Protein AF-A0A351ADU8-F1 (afdb_monomer_lite)

Radius of gyration: 19.89 Å; chains: 1; bounding box: 42×64×44 Å

Structure (mmCIF, N/CA/C/O backbone):
data_AF-A0A351ADU8-F1
#
_entry.id   AF-A0A351ADU8-F1
#
loop_
_atom_site.group_PDB
_atom_site.id
_atom_site.type_symbol
_atom_site.label_atom_id
_atom_site.label_alt_id
_atom_site.label_comp_id
_atom_site.label_asym_id
_atom_site.label_entity_id
_atom_site.label_seq_id
_atom_site.pdbx_PDB_ins_code
_atom_site.Cartn_x
_atom_site.Cartn_y
_atom_site.Cartn_z
_atom_site.occupancy
_atom_site.B_iso_or_equiv
_atom_site.auth_seq_id
_atom_site.auth_comp_id
_atom_site.auth_asym_id
_atom_site.auth_atom_id
_atom_site.pdbx_PDB_model_num
ATOM 1 N N . MET A 1 1 ? -7.661 -15.991 -25.655 1.00 30.34 1 MET A N 1
ATOM 2 C CA . MET A 1 1 ? -7.363 -16.563 -24.324 1.00 30.34 1 MET A CA 1
ATOM 3 C C . MET A 1 1 ? -5.872 -16.835 -24.277 1.00 30.34 1 MET A C 1
ATOM 5 O O . MET A 1 1 ? -5.391 -17.538 -25.152 1.00 30.34 1 MET A O 1
ATOM 9 N N . LEU A 1 2 ? -5.138 -16.192 -23.368 1.00 26.03 2 LEU A N 1
ATOM 10 C CA . LEU A 1 2 ? -3.690 -16.384 -23.231 1.00 26.03 2 LEU A CA 1
ATOM 11 C C . LEU A 1 2 ? -3.421 -17.561 -22.275 1.00 26.03 2 LEU A C 1
ATOM 13 O O . LEU A 1 2 ? -4.119 -17.652 -21.263 1.00 26.03 2 LEU A O 1
ATOM 17 N N . PRO A 1 3 ? -2.458 -18.449 -22.568 1.00 29.03 3 PRO A N 1
ATOM 18 C CA . PRO A 1 3 ? -2.121 -19.564 -21.691 1.00 29.03 3 PRO A CA 1
ATOM 19 C C . PRO A 1 3 ? -1.443 -19.066 -20.404 1.00 29.03 3 PRO A C 1
ATOM 21 O O . PRO A 1 3 ? -0.516 -18.261 -20.437 1.00 29.03 3 PRO A O 1
ATOM 24 N N . VAL A 1 4 ? -1.917 -19.548 -19.255 1.00 27.52 4 VAL A N 1
ATOM 25 C CA . VAL A 1 4 ? -1.321 -19.314 -17.930 1.00 27.52 4 VAL A CA 1
ATOM 26 C C . VAL A 1 4 ? -0.380 -20.480 -17.642 1.00 27.52 4 VAL A C 1
ATOM 28 O O . VAL A 1 4 ? -0.819 -21.626 -17.611 1.00 27.52 4 VAL A O 1
ATOM 31 N N . ALA A 1 5 ? 0.908 -20.215 -17.436 1.00 29.34 5 ALA A N 1
ATOM 32 C CA . ALA A 1 5 ? 1.907 -21.248 -17.176 1.00 29.34 5 ALA A CA 1
ATOM 33 C C . ALA A 1 5 ? 2.605 -20.976 -15.841 1.00 29.34 5 ALA A C 1
ATOM 35 O O . ALA A 1 5 ? 3.216 -19.928 -15.675 1.00 29.34 5 ALA A O 1
ATOM 36 N N . VAL A 1 6 ? 2.552 -21.931 -14.908 1.00 29.55 6 VAL A N 1
ATOM 37 C CA . VAL A 1 6 ? 3.196 -21.843 -13.587 1.00 29.55 6 VAL A CA 1
ATOM 38 C C . VAL A 1 6 ? 4.349 -22.842 -13.547 1.00 29.55 6 VAL A C 1
ATOM 40 O O . VAL A 1 6 ? 4.146 -24.017 -13.828 1.00 29.55 6 VAL A O 1
ATOM 43 N N . LEU A 1 7 ? 5.561 -22.405 -13.201 1.00 28.72 7 LEU A N 1
ATOM 44 C CA . LEU A 1 7 ? 6.678 -23.318 -12.937 1.00 28.72 7 LEU A CA 1
ATOM 45 C C . LEU A 1 7 ? 7.278 -22.993 -11.576 1.00 28.72 7 LEU A C 1
ATOM 47 O O . LEU A 1 7 ? 7.530 -21.828 -11.274 1.00 28.72 7 LEU A O 1
ATOM 51 N N . VAL A 1 8 ? 7.498 -24.047 -10.799 1.00 30.39 8 VAL A N 1
ATOM 52 C CA . VAL A 1 8 ? 8.201 -24.039 -9.519 1.00 30.39 8 VAL A CA 1
ATOM 53 C C . VAL A 1 8 ? 9.700 -23.966 -9.815 1.00 30.39 8 VAL A C 1
ATOM 55 O O . VAL A 1 8 ? 10.200 -24.715 -10.656 1.00 30.39 8 VAL A O 1
ATOM 58 N N . ALA A 1 9 ? 10.412 -23.044 -9.168 1.00 27.11 9 ALA A N 1
ATOM 59 C CA . ALA A 1 9 ? 11.866 -22.997 -9.223 1.00 27.11 9 ALA A CA 1
ATOM 60 C C . ALA A 1 9 ? 12.428 -24.182 -8.430 1.00 27.11 9 ALA A C 1
ATOM 62 O O . ALA A 1 9 ? 12.252 -24.261 -7.219 1.00 27.11 9 ALA A O 1
ATOM 63 N N . ALA A 1 10 ? 13.094 -25.104 -9.118 1.00 29.42 10 ALA A N 1
ATOM 64 C CA . ALA A 1 10 ? 13.917 -26.128 -8.497 1.00 29.42 10 ALA A CA 1
ATOM 65 C C . ALA A 1 10 ? 15.373 -25.835 -8.876 1.00 29.42 10 ALA A C 1
ATOM 67 O O . ALA A 1 10 ? 15.718 -25.778 -10.058 1.00 29.42 10 ALA A O 1
ATOM 68 N N . GLN A 1 11 ? 16.213 -25.580 -7.870 1.00 30.02 11 GLN A N 1
ATOM 69 C CA . GLN A 1 11 ? 17.663 -25.497 -8.026 1.00 30.02 11 GLN A CA 1
ATOM 70 C C . GLN A 1 11 ? 18.177 -26.799 -8.650 1.00 30.02 11 GLN A C 1
ATOM 72 O O . GLN A 1 11 ? 17.833 -27.886 -8.186 1.00 30.02 11 GLN A O 1
ATOM 77 N N . GLN A 1 12 ? 19.016 -26.688 -9.680 1.00 31.77 12 GLN A N 1
ATOM 78 C CA . GLN A 1 12 ? 19.745 -27.826 -10.223 1.00 31.77 12 GLN A CA 1
ATOM 79 C C . GLN A 1 12 ? 20.795 -28.285 -9.209 1.00 31.77 12 GLN A C 1
ATOM 81 O O . GLN A 1 12 ? 21.842 -27.663 -9.071 1.00 31.77 12 GLN A O 1
ATOM 86 N N . ASN A 1 13 ? 20.523 -29.408 -8.554 1.00 28.88 13 ASN A N 1
ATOM 87 C CA . ASN A 1 13 ? 21.545 -30.379 -8.193 1.00 28.88 13 ASN A CA 1
ATOM 88 C C . ASN A 1 13 ? 21.068 -31.730 -8.726 1.00 28.88 13 ASN A C 1
ATOM 90 O O . ASN A 1 13 ? 19.957 -32.175 -8.440 1.00 28.88 13 ASN A O 1
ATOM 94 N N . ALA A 1 14 ? 21.885 -32.348 -9.574 1.00 38.16 14 ALA A N 1
ATOM 95 C CA . ALA A 1 14 ? 21.601 -33.653 -10.139 1.00 38.16 14 ALA A CA 1
ATOM 96 C C . ALA A 1 14 ? 21.616 -34.708 -9.026 1.00 38.16 14 ALA A C 1
ATOM 98 O O . ALA A 1 14 ? 22.678 -35.001 -8.492 1.00 38.16 14 ALA A O 1
ATOM 99 N N . MET A 1 15 ? 20.437 -35.223 -8.674 1.00 30.34 15 MET A N 1
ATOM 100 C CA . MET A 1 15 ? 20.099 -36.619 -8.349 1.00 30.34 15 MET A CA 1
ATOM 101 C C . MET A 1 15 ? 18.632 -36.637 -7.882 1.00 30.34 15 MET A C 1
ATOM 103 O O . MET A 1 15 ? 18.291 -35.939 -6.933 1.00 30.34 15 MET A O 1
ATOM 107 N N . THR A 1 16 ? 17.774 -37.397 -8.584 1.00 41.41 16 THR A N 1
ATOM 108 C CA . THR A 1 16 ? 16.376 -37.724 -8.203 1.00 41.41 16 THR A CA 1
ATOM 109 C C . THR A 1 16 ? 15.602 -36.555 -7.599 1.00 41.41 16 THR A C 1
ATOM 111 O O . THR A 1 16 ? 15.297 -36.543 -6.409 1.00 41.41 16 THR A O 1
ATOM 114 N N . GLN A 1 17 ? 15.315 -35.537 -8.408 1.00 41.38 17 GLN A N 1
ATOM 115 C CA . GLN A 1 17 ? 14.562 -34.400 -7.906 1.00 41.38 17 GLN A CA 1
ATOM 116 C C . GLN A 1 17 ? 13.076 -34.691 -8.058 1.00 41.38 17 GLN A C 1
ATOM 118 O O . GLN A 1 17 ? 12.528 -34.635 -9.164 1.00 41.38 17 GLN A O 1
ATOM 123 N N . ASP A 1 18 ? 12.448 -35.002 -6.928 1.00 42.28 18 ASP A N 1
ATOM 124 C CA . ASP A 1 18 ? 11.006 -34.925 -6.796 1.00 42.28 18 ASP A CA 1
ATOM 125 C C . ASP A 1 18 ? 10.570 -33.557 -7.328 1.00 42.28 18 ASP A C 1
ATOM 127 O O . ASP A 1 18 ? 10.977 -32.510 -6.817 1.00 42.28 18 ASP A O 1
ATOM 131 N N . SER A 1 19 ? 9.821 -33.553 -8.428 1.00 45.25 19 SER A N 1
ATOM 132 C CA . SER A 1 19 ? 9.433 -32.314 -9.098 1.00 45.25 19 SER A CA 1
ATOM 133 C C . SER A 1 19 ? 7.926 -32.248 -9.254 1.00 45.25 19 SER A C 1
ATOM 135 O O . SER A 1 19 ? 7.273 -33.188 -9.707 1.00 45.25 19 SER A O 1
ATOM 137 N N . VAL A 1 20 ? 7.371 -31.107 -8.852 1.00 40.62 20 VAL A N 1
ATOM 138 C CA . VAL A 1 20 ? 5.953 -30.782 -8.986 1.00 40.62 20 VAL A CA 1
ATOM 139 C C . VAL A 1 20 ? 5.843 -29.708 -10.061 1.00 40.62 20 VAL A C 1
ATOM 141 O O . VAL A 1 20 ? 6.338 -28.594 -9.897 1.00 40.62 20 VAL A O 1
ATOM 144 N N . THR A 1 21 ? 5.217 -30.041 -11.188 1.00 43.84 21 THR A N 1
ATOM 145 C CA . THR A 1 21 ? 5.027 -29.118 -12.319 1.00 43.84 21 THR A CA 1
ATOM 146 C C . THR A 1 21 ? 3.542 -28.900 -12.590 1.00 43.84 21 THR A C 1
ATOM 148 O O . THR A 1 21 ? 2.765 -29.851 -12.556 1.00 43.84 21 THR A O 1
ATOM 151 N N . TYR A 1 22 ? 3.136 -27.651 -12.851 1.00 42.31 22 TYR A N 1
ATOM 152 C CA . TYR A 1 22 ? 1.744 -27.287 -13.135 1.00 42.31 22 TYR A CA 1
ATOM 153 C C . TYR A 1 22 ? 1.582 -26.803 -14.578 1.00 42.31 22 TYR A C 1
ATOM 155 O O . TYR A 1 22 ? 2.265 -25.878 -15.020 1.00 42.31 22 TYR A O 1
ATOM 163 N N . ARG A 1 23 ? 0.644 -27.395 -15.318 1.00 45.16 23 ARG A N 1
ATOM 164 C CA . ARG A 1 23 ? 0.291 -26.965 -16.677 1.00 45.16 23 ARG A CA 1
ATOM 165 C C . ARG A 1 23 ? -1.171 -27.286 -16.961 1.00 45.16 23 ARG A C 1
ATOM 167 O O . ARG A 1 23 ? -1.586 -28.421 -16.772 1.00 45.16 23 ARG A O 1
ATOM 174 N N . ASP A 1 24 ? -1.940 -26.297 -17.413 1.00 46.72 24 ASP A N 1
ATOM 175 C CA . ASP A 1 24 ? -3.312 -26.481 -17.913 1.00 46.72 24 ASP A CA 1
ATOM 176 C C . ASP A 1 24 ? -4.259 -27.250 -16.952 1.00 46.72 24 ASP A C 1
ATOM 178 O O . ASP A 1 24 ? -5.042 -28.095 -17.377 1.00 46.72 24 ASP A O 1
ATOM 182 N N . GLY A 1 25 ? -4.188 -26.983 -15.637 1.00 42.69 25 GLY A N 1
ATOM 183 C CA . GLY A 1 25 ? -5.022 -27.655 -14.617 1.00 42.69 25 GLY A CA 1
ATOM 184 C C . GLY A 1 25 ? -4.514 -29.034 -14.167 1.00 42.69 25 GLY A C 1
ATOM 185 O O . GLY A 1 25 ? -5.164 -29.717 -13.369 1.00 42.69 25 GLY A O 1
ATOM 186 N N . LEU A 1 26 ? -3.341 -29.441 -14.653 1.00 38.91 26 LEU A N 1
ATOM 187 C CA . LEU A 1 26 ? -2.682 -30.694 -14.316 1.00 38.91 26 LEU A CA 1
ATOM 188 C C . LEU A 1 26 ? -1.468 -30.426 -13.423 1.00 38.91 26 LEU A C 1
ATOM 190 O O . LEU A 1 26 ? -0.596 -29.635 -13.793 1.00 38.91 26 LEU A O 1
ATOM 194 N N . ILE A 1 27 ? -1.375 -31.127 -12.291 1.00 45.97 27 ILE A N 1
ATOM 195 C CA . ILE A 1 27 ? -0.109 -31.268 -11.570 1.00 45.97 27 ILE A CA 1
ATOM 196 C C . ILE A 1 27 ? 0.533 -32.588 -11.992 1.00 45.97 27 ILE A C 1
ATOM 198 O O . ILE A 1 27 ? -0.065 -33.659 -11.872 1.00 45.97 27 ILE A O 1
ATOM 202 N N . SER A 1 28 ? 1.757 -32.503 -12.505 1.00 44.03 28 SER A N 1
ATOM 203 C CA . SER A 1 28 ? 2.627 -33.657 -12.710 1.00 44.03 28 SER A CA 1
ATOM 204 C C . SER A 1 28 ? 3.609 -33.719 -11.552 1.00 44.03 28 SER A C 1
ATOM 206 O O . SER A 1 28 ? 4.451 -32.830 -11.410 1.00 44.03 28 SER A O 1
ATOM 208 N N . VAL A 1 29 ? 3.475 -34.763 -10.739 1.00 43.72 29 VAL A N 1
ATOM 209 C CA . VAL A 1 29 ? 4.460 -35.118 -9.719 1.00 43.72 29 VAL A CA 1
ATOM 210 C C . VAL A 1 29 ? 5.349 -36.202 -10.316 1.00 43.72 29 VAL A C 1
ATOM 212 O O . VAL A 1 29 ? 4.854 -37.240 -10.763 1.00 43.72 29 VAL A O 1
ATOM 215 N N . VAL A 1 30 ? 6.649 -35.939 -10.368 1.00 48.06 30 VAL A N 1
ATOM 216 C CA . VAL A 1 30 ? 7.664 -36.936 -10.706 1.00 48.06 30 VAL A CA 1
ATOM 217 C C . VAL A 1 30 ? 8.341 -37.301 -9.400 1.00 48.06 30 VAL A C 1
ATOM 219 O O . VAL A 1 30 ? 9.110 -36.493 -8.900 1.00 48.06 30 VAL A O 1
ATOM 222 N N . LEU A 1 31 ? 8.009 -38.468 -8.846 1.00 43.88 31 LEU A N 1
ATOM 223 C CA . LEU A 1 31 ? 8.752 -39.087 -7.745 1.00 43.88 31 LEU A CA 1
ATOM 224 C C . LEU A 1 31 ? 9.571 -40.218 -8.342 1.00 43.88 31 LEU A C 1
ATOM 226 O O . LEU A 1 31 ? 8.968 -41.029 -9.036 1.00 43.88 31 LEU A O 1
ATOM 230 N N . ALA A 1 32 ? 10.879 -40.241 -8.084 1.00 44.06 32 ALA A N 1
ATOM 231 C CA . ALA A 1 32 ? 11.921 -41.216 -8.459 1.00 44.06 32 ALA A CA 1
ATOM 232 C C . ALA A 1 32 ? 11.695 -42.172 -9.663 1.00 44.06 32 ALA A C 1
ATOM 234 O O . ALA A 1 32 ? 12.565 -42.211 -10.521 1.00 44.06 32 ALA A O 1
ATOM 235 N N . GLU A 1 33 ? 10.583 -42.909 -9.782 1.00 44.88 33 GLU A N 1
ATOM 236 C CA . GLU A 1 33 ? 10.240 -43.782 -10.923 1.00 44.88 33 GLU A CA 1
ATOM 237 C C . GLU A 1 33 ? 8.722 -43.891 -11.239 1.00 44.88 33 GLU A C 1
ATOM 239 O O . GLU A 1 33 ? 8.300 -44.751 -12.012 1.00 44.88 33 GLU A O 1
ATOM 244 N N . GLN A 1 34 ? 7.865 -43.022 -10.691 1.00 37.84 34 GLN A N 1
ATOM 245 C CA . GLN A 1 34 ? 6.423 -42.999 -10.973 1.00 37.84 34 GLN A CA 1
ATOM 246 C C . GLN A 1 34 ? 5.954 -41.605 -11.400 1.00 37.84 34 GLN A C 1
ATOM 248 O O . GLN A 1 34 ? 6.102 -40.614 -10.683 1.00 37.84 34 GLN A O 1
ATOM 253 N N . ARG A 1 35 ? 5.346 -41.536 -12.592 1.00 40.00 35 ARG A N 1
ATOM 254 C CA . ARG A 1 35 ? 4.674 -40.335 -13.098 1.00 40.00 35 ARG A CA 1
ATOM 255 C C . ARG A 1 35 ? 3.187 -40.427 -12.781 1.00 40.00 35 ARG A C 1
ATOM 257 O O . ARG A 1 35 ? 2.453 -41.125 -13.475 1.00 40.00 35 ARG A O 1
ATOM 264 N N . SER A 1 36 ? 2.743 -39.670 -11.785 1.00 41.34 36 SER A N 1
ATOM 265 C CA . SER A 1 36 ? 1.322 -39.548 -11.452 1.00 41.34 36 SER A CA 1
ATOM 266 C C . SER A 1 36 ? 0.786 -38.219 -11.978 1.00 41.34 36 SER A C 1
ATOM 268 O O . SER A 1 36 ? 1.296 -37.148 -11.644 1.00 41.34 36 SER A O 1
ATOM 270 N N . GLN A 1 37 ? -0.229 -38.286 -12.842 1.00 39.00 37 GLN A N 1
ATOM 271 C CA . GLN A 1 37 ? -0.963 -37.116 -13.320 1.00 39.00 37 GLN A CA 1
ATOM 272 C C . GLN A 1 37 ? -2.201 -36.929 -12.447 1.00 39.00 37 GLN A C 1
ATOM 274 O O . GLN A 1 37 ? -3.126 -37.736 -12.506 1.00 39.00 37 GLN A O 1
ATOM 279 N N . VAL A 1 38 ? -2.227 -35.868 -11.641 1.00 41.12 38 VAL A N 1
ATOM 280 C CA . VAL A 1 38 ? -3.404 -35.527 -10.837 1.00 41.12 38 VAL A CA 1
ATOM 281 C C . VAL A 1 38 ? -4.079 -34.322 -11.484 1.00 41.12 38 VAL A C 1
ATOM 283 O O . VAL A 1 38 ? -3.505 -33.233 -11.575 1.00 41.12 38 VAL A O 1
ATOM 286 N N . ARG A 1 39 ? -5.304 -34.525 -11.977 1.00 37.69 39 ARG A N 1
ATOM 287 C CA . ARG A 1 39 ? -6.173 -33.451 -12.469 1.00 37.69 39 ARG A CA 1
ATOM 288 C C . ARG A 1 39 ? -6.778 -32.770 -11.243 1.00 37.69 39 ARG A C 1
ATOM 290 O O . ARG A 1 39 ? -7.590 -33.380 -10.559 1.00 37.69 39 ARG A O 1
ATOM 297 N N . ILE A 1 40 ? -6.331 -31.558 -10.915 1.00 45.62 40 ILE A N 1
ATOM 298 C CA . ILE A 1 40 ? -6.692 -30.917 -9.634 1.00 45.62 40 ILE A CA 1
ATOM 299 C C . ILE A 1 40 ? -7.835 -29.911 -9.783 1.00 45.62 40 ILE A C 1
ATOM 301 O O . ILE A 1 40 ? -8.507 -29.609 -8.802 1.00 45.62 40 ILE A O 1
ATOM 305 N N . ALA A 1 41 ? -8.147 -29.453 -10.995 1.00 42.38 41 ALA A N 1
ATOM 306 C CA . ALA A 1 41 ? -9.372 -28.696 -11.213 1.00 42.38 41 ALA A CA 1
ATOM 307 C C . ALA A 1 41 ? -9.838 -28.781 -12.667 1.00 42.38 41 ALA A C 1
ATOM 309 O O . ALA A 1 41 ? -9.063 -28.553 -13.592 1.00 42.38 41 ALA A O 1
ATOM 310 N N . ASP A 1 42 ? -11.137 -29.001 -12.868 1.00 42.91 42 ASP A N 1
ATOM 311 C CA . ASP A 1 42 ? -11.798 -28.812 -14.167 1.00 42.91 42 ASP A CA 1
ATOM 312 C C . ASP A 1 42 ? -11.886 -27.321 -14.571 1.00 42.91 42 ASP A C 1
ATOM 314 O O . ASP A 1 42 ? -12.390 -26.985 -15.643 1.00 42.91 42 ASP A O 1
ATOM 318 N N . ARG A 1 43 ? -11.402 -26.402 -13.719 1.00 47.91 43 ARG A N 1
ATOM 319 C CA . ARG A 1 43 ? -11.416 -24.951 -13.935 1.00 47.91 43 ARG A CA 1
ATOM 320 C C . ARG A 1 43 ? -10.056 -24.335 -13.627 1.00 47.91 43 ARG A C 1
ATOM 322 O O . ARG A 1 43 ? -9.488 -24.566 -12.564 1.00 47.91 43 ARG A O 1
ATOM 329 N N . LEU A 1 44 ? -9.570 -23.509 -14.555 1.00 56.06 44 LEU A N 1
ATOM 330 C CA . LEU A 1 44 ? -8.446 -22.605 -14.312 1.00 56.06 44 LEU A CA 1
ATOM 331 C C . LEU A 1 44 ? -8.737 -21.759 -13.058 1.00 56.06 44 LEU A C 1
ATOM 333 O O . LEU A 1 44 ? -9.883 -21.329 -12.893 1.00 56.06 44 LEU A O 1
ATOM 337 N N . PRO A 1 45 ? -7.743 -21.505 -12.186 1.00 58.00 45 PRO A N 1
ATOM 338 C CA . PRO A 1 45 ? -7.943 -20.629 -11.040 1.00 58.00 45 PRO A CA 1
ATOM 339 C C . PRO A 1 45 ? -8.414 -19.259 -11.532 1.00 58.00 45 PRO A C 1
ATOM 341 O O . PRO A 1 45 ? -7.815 -18.680 -12.442 1.00 58.00 45 PRO A O 1
ATOM 344 N N . GLU A 1 46 ? -9.512 -18.760 -10.960 1.00 62.41 46 GLU A N 1
ATOM 345 C CA . GLU A 1 46 ? -10.014 -17.432 -11.299 1.00 62.41 46 GLU A CA 1
ATOM 346 C C . GLU A 1 46 ? -8.940 -16.388 -10.979 1.00 62.41 46 GLU A C 1
ATOM 348 O O . GLU A 1 46 ? -8.352 -16.396 -9.893 1.00 62.41 46 GLU A O 1
ATOM 353 N N . LEU A 1 47 ? -8.683 -15.487 -11.932 1.00 67.50 47 LEU A N 1
ATOM 354 C CA . LEU A 1 47 ? -7.807 -14.346 -11.691 1.00 67.50 47 LEU A CA 1
ATOM 355 C C . LEU A 1 47 ? -8.379 -13.506 -10.538 1.00 67.50 47 LEU A C 1
ATOM 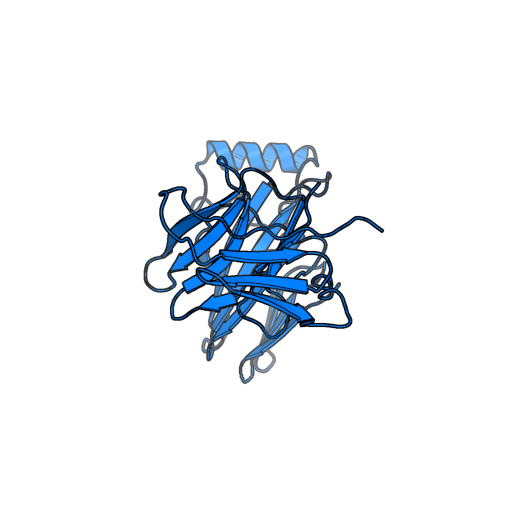357 O O . LEU A 1 47 ? -9.605 -13.362 -10.443 1.00 67.50 47 LEU A O 1
ATOM 361 N N . PRO A 1 48 ? -7.527 -12.904 -9.689 1.00 69.38 48 PRO A N 1
ATOM 362 C CA . PRO A 1 48 ? -7.989 -12.006 -8.641 1.00 69.38 48 PRO A CA 1
ATOM 363 C C . PRO A 1 48 ? -8.852 -10.903 -9.245 1.00 69.38 48 PRO A C 1
ATOM 365 O O . PRO A 1 48 ? -8.409 -10.168 -10.133 1.00 69.38 48 PRO A O 1
ATOM 368 N N . ARG A 1 49 ? -10.097 -10.800 -8.776 1.00 75.94 49 ARG A N 1
ATOM 369 C CA . ARG A 1 49 ? -11.052 -9.823 -9.295 1.00 75.94 49 ARG A CA 1
ATOM 370 C C . ARG A 1 49 ? -10.677 -8.435 -8.796 1.00 75.94 49 ARG A C 1
ATOM 372 O O . ARG A 1 49 ? -10.512 -8.221 -7.598 1.00 75.94 49 ARG A O 1
ATOM 379 N N . THR A 1 50 ? -10.589 -7.489 -9.719 1.00 83.81 50 THR A N 1
ATOM 380 C CA . THR A 1 50 ? -10.527 -6.074 -9.365 1.00 83.81 50 THR A CA 1
ATOM 381 C C . THR A 1 50 ? -11.920 -5.596 -8.978 1.00 83.81 50 THR A C 1
ATOM 383 O O . THR A 1 50 ? -12.886 -5.826 -9.707 1.00 83.81 50 THR A O 1
ATOM 386 N N . VAL A 1 51 ? -12.023 -4.897 -7.853 1.00 87.44 51 VAL A N 1
ATOM 387 C CA . VAL A 1 51 ? -13.263 -4.279 -7.377 1.00 87.44 51 VAL A CA 1
ATOM 388 C C . VAL A 1 51 ? -13.113 -2.762 -7.327 1.00 87.44 51 VAL A C 1
ATOM 390 O O . VAL A 1 51 ? -12.030 -2.236 -7.080 1.00 87.44 51 VAL A O 1
ATOM 393 N N . SER A 1 52 ? -14.207 -2.037 -7.567 1.00 91.88 52 SER A N 1
ATOM 394 C CA . SER A 1 52 ? -14.242 -0.567 -7.483 1.00 91.88 52 SER A CA 1
ATOM 395 C C . SER A 1 52 ? -14.299 -0.047 -6.044 1.00 91.88 52 SER A C 1
ATOM 397 O O . SER A 1 52 ? -14.128 1.150 -5.809 1.00 91.88 52 SER A O 1
ATOM 399 N N . ARG A 1 53 ? -14.595 -0.938 -5.095 1.00 93.88 53 ARG A N 1
ATOM 400 C CA . ARG A 1 53 ? -14.704 -0.660 -3.668 1.00 93.88 53 ARG A CA 1
ATOM 401 C C . ARG A 1 53 ? -14.393 -1.923 -2.873 1.00 93.88 53 ARG A C 1
ATOM 403 O O . ARG A 1 53 ? -14.958 -2.972 -3.165 1.00 93.88 53 ARG A O 1
ATOM 410 N N . GLN A 1 54 ? -13.577 -1.784 -1.837 1.00 94.44 54 GLN A N 1
ATOM 411 C CA . GLN A 1 54 ? -13.314 -2.820 -0.841 1.00 94.44 54 GLN A CA 1
ATOM 412 C C . GLN A 1 54 ? -13.762 -2.317 0.535 1.00 94.44 54 GLN A C 1
ATOM 414 O O . GLN A 1 54 ? -13.530 -1.155 0.871 1.00 94.44 54 GLN A O 1
ATOM 419 N N . MET A 1 55 ? -14.411 -3.174 1.325 1.00 96.62 55 MET A N 1
ATOM 420 C CA . MET A 1 55 ? -14.879 -2.843 2.674 1.00 96.62 55 MET A CA 1
ATOM 421 C C . MET A 1 55 ? -14.365 -3.863 3.688 1.00 96.62 55 MET A C 1
ATOM 423 O O . MET A 1 55 ? -14.340 -5.058 3.400 1.00 96.62 55 MET A O 1
ATOM 427 N N . PHE A 1 56 ? -14.012 -3.380 4.874 1.00 96.56 56 PHE A N 1
ATOM 428 C CA . PHE A 1 56 ? -13.600 -4.174 6.027 1.00 96.56 56 PHE A CA 1
ATOM 429 C C . PHE A 1 56 ? -14.396 -3.736 7.252 1.00 96.56 56 PHE A C 1
ATOM 431 O O . PHE A 1 56 ? -14.650 -2.544 7.438 1.00 96.56 56 PHE A O 1
ATOM 438 N N . GLN A 1 57 ? -14.764 -4.704 8.085 1.00 96.50 57 GLN A N 1
ATOM 439 C CA . GLN A 1 57 ? -15.413 -4.472 9.369 1.00 96.50 57 GLN A CA 1
ATOM 440 C C . GLN A 1 57 ? -14.499 -5.019 10.470 1.00 96.50 57 GLN A C 1
ATOM 442 O O . GLN A 1 57 ? -14.254 -6.221 10.507 1.00 96.50 57 GLN A O 1
ATOM 447 N N . LEU A 1 58 ? -13.994 -4.137 11.336 1.00 96.19 58 LEU A N 1
ATOM 448 C CA . LEU A 1 58 ? -13.145 -4.454 12.488 1.00 96.19 58 LEU A CA 1
ATOM 449 C C . LEU A 1 58 ? -13.861 -3.979 13.757 1.00 96.19 58 LEU A C 1
ATOM 451 O O . LEU A 1 58 ? -13.817 -2.796 14.106 1.00 96.19 58 LEU A O 1
ATOM 455 N N . GLY A 1 59 ? -14.621 -4.875 14.391 1.00 93.56 59 GLY A N 1
ATOM 456 C CA . GLY A 1 59 ? -15.490 -4.519 15.515 1.00 93.56 59 GLY A CA 1
ATOM 457 C C . GLY A 1 59 ? -16.490 -3.421 15.130 1.00 93.56 59 GLY A C 1
ATOM 458 O O . GLY A 1 59 ? -17.267 -3.584 14.190 1.00 93.56 59 GLY A O 1
ATOM 459 N N . ALA A 1 60 ? -16.451 -2.283 15.829 1.00 94.75 60 ALA A N 1
ATOM 460 C CA . ALA A 1 60 ? -17.282 -1.106 15.538 1.00 94.75 60 ALA A CA 1
ATOM 461 C C . ALA A 1 60 ? -16.730 -0.202 14.413 1.00 94.75 60 ALA A C 1
ATOM 463 O O . ALA A 1 60 ? -17.390 0.761 14.018 1.00 94.75 60 ALA A O 1
ATOM 464 N N . THR A 1 61 ? -15.530 -0.489 13.903 1.00 97.81 61 THR A N 1
ATOM 465 C CA . THR A 1 61 ? -14.859 0.306 12.871 1.00 97.81 61 THR A CA 1
ATOM 466 C C . THR A 1 61 ? -15.135 -0.274 11.491 1.00 97.81 61 THR A C 1
ATOM 468 O O . THR A 1 61 ? -14.816 -1.427 11.203 1.00 97.81 61 THR A O 1
ATOM 471 N N . LYS A 1 62 ? -15.680 0.546 10.599 1.00 97.94 62 LYS A N 1
ATOM 472 C CA . LYS A 1 62 ? -15.844 0.232 9.184 1.00 97.94 62 LYS A CA 1
ATOM 473 C C . LYS A 1 62 ? -14.807 0.991 8.370 1.00 97.94 62 LYS A C 1
ATOM 475 O O . LYS A 1 62 ? -14.713 2.214 8.450 1.00 97.94 62 LYS A O 1
ATOM 480 N N . VAL A 1 63 ? -14.062 0.267 7.544 1.00 98.06 63 VAL A N 1
ATOM 481 C CA . VAL A 1 63 ? -13.065 0.834 6.633 1.00 98.06 63 VAL A CA 1
ATOM 482 C C . VAL A 1 63 ? -13.497 0.560 5.200 1.00 98.06 63 VAL A C 1
ATOM 484 O O . VAL A 1 63 ? -13.814 -0.569 4.842 1.00 98.06 63 VAL A O 1
ATOM 487 N N . THR A 1 64 ? -13.537 1.593 4.365 1.00 97.94 64 THR A N 1
ATOM 488 C CA . THR A 1 64 ? -13.880 1.497 2.944 1.00 97.94 64 THR A CA 1
ATOM 489 C C . THR A 1 64 ? -12.779 2.132 2.113 1.00 97.94 64 THR A C 1
ATOM 491 O O . THR A 1 64 ? -12.469 3.306 2.299 1.00 97.94 64 THR A O 1
ATOM 494 N N . PHE A 1 65 ? -12.230 1.384 1.165 1.00 97.94 65 PHE A N 1
ATOM 495 C CA . PHE A 1 65 ? -11.354 1.920 0.132 1.00 97.94 65 PHE A CA 1
ATOM 496 C C . PHE A 1 65 ? -12.111 1.968 -1.195 1.00 97.94 65 PHE A C 1
ATOM 498 O O . PHE A 1 65 ? -12.672 0.960 -1.631 1.00 97.94 65 PHE A O 1
ATOM 505 N N . ASP A 1 66 ? -12.148 3.133 -1.833 1.00 96.56 66 ASP A N 1
ATOM 506 C CA . ASP A 1 66 ? -12.688 3.322 -3.179 1.00 96.56 66 ASP A CA 1
ATOM 507 C C . ASP A 1 66 ? -11.905 4.409 -3.933 1.00 96.56 66 ASP A C 1
ATOM 509 O O . ASP A 1 66 ? -10.870 4.887 -3.469 1.00 96.56 66 ASP A O 1
ATOM 513 N N . LYS A 1 67 ? -12.391 4.808 -5.115 1.00 93.44 67 LYS A N 1
ATOM 514 C CA . LYS A 1 67 ? -11.756 5.838 -5.956 1.00 93.44 67 LYS A CA 1
ATOM 515 C C . LYS A 1 67 ? -11.507 7.178 -5.245 1.00 93.44 67 LYS A C 1
ATOM 517 O O . LYS A 1 67 ? -10.716 7.981 -5.729 1.00 93.44 67 LYS A O 1
ATOM 522 N N . ASP A 1 68 ? -12.224 7.464 -4.157 1.00 95.12 68 ASP A N 1
ATOM 523 C CA . ASP A 1 68 ? -12.088 8.718 -3.417 1.00 95.12 68 ASP A CA 1
ATOM 524 C C . ASP A 1 68 ? -11.086 8.607 -2.256 1.00 95.12 68 ASP A C 1
ATOM 526 O O . ASP A 1 68 ? -10.905 9.582 -1.519 1.00 95.12 68 ASP A O 1
ATOM 530 N N . GLY A 1 69 ? -10.435 7.451 -2.103 1.00 95.69 69 GLY A N 1
ATOM 531 C CA . GLY A 1 69 ? -9.447 7.153 -1.077 1.00 95.69 69 GLY A CA 1
ATOM 532 C C . GLY A 1 69 ? -10.003 6.270 0.038 1.00 95.69 69 GLY A C 1
ATOM 533 O O . GLY A 1 69 ? -10.902 5.450 -0.160 1.00 95.69 69 GLY A O 1
ATOM 534 N N . LEU A 1 70 ? -9.443 6.446 1.231 1.00 97.56 70 LEU A N 1
ATOM 535 C CA . LEU A 1 70 ? -9.801 5.686 2.414 1.00 97.56 70 LEU A CA 1
ATOM 536 C C . LEU A 1 70 ? -10.860 6.427 3.224 1.00 97.56 70 LEU A C 1
ATOM 538 O O . LEU A 1 70 ? -10.703 7.600 3.559 1.00 97.56 70 LEU A O 1
ATOM 542 N N . LEU A 1 71 ? -11.930 5.725 3.558 1.00 97.94 71 LEU A N 1
ATOM 543 C CA . LEU A 1 71 ? -12.968 6.159 4.472 1.00 97.94 71 LEU A CA 1
ATOM 544 C C . LEU A 1 71 ? -12.954 5.259 5.710 1.00 97.94 71 LEU A C 1
ATOM 546 O O . LEU A 1 71 ? -13.038 4.043 5.579 1.00 97.94 71 LEU A O 1
ATOM 550 N N . ILE A 1 72 ? -12.894 5.864 6.890 1.00 98.12 72 ILE A N 1
ATOM 551 C CA . ILE A 1 72 ? -12.947 5.195 8.187 1.00 98.12 72 ILE A CA 1
ATOM 552 C C . ILE A 1 72 ? -14.159 5.740 8.944 1.00 98.12 72 ILE A C 1
ATOM 554 O O . ILE A 1 72 ? -14.342 6.954 9.037 1.00 98.12 72 ILE A O 1
ATOM 558 N N . GLU A 1 73 ? -14.998 4.849 9.459 1.00 97.81 73 GLU A N 1
ATOM 559 C CA . GLU A 1 73 ? -16.217 5.167 10.204 1.00 97.81 73 GLU A CA 1
ATOM 560 C C . GLU A 1 73 ? -16.211 4.371 11.519 1.00 97.81 73 GLU A C 1
ATOM 562 O O . GLU A 1 73 ? -16.052 3.153 11.487 1.00 97.81 73 GLU A O 1
ATOM 567 N N . LYS A 1 74 ? -16.375 5.026 12.674 1.00 97.25 74 LYS A N 1
ATOM 568 C CA . LYS A 1 74 ? -16.441 4.368 13.995 1.00 97.25 74 LYS A CA 1
ATOM 569 C C . LYS A 1 74 ? -17.320 5.184 14.939 1.00 97.25 74 LYS A C 1
ATOM 571 O O . LYS A 1 74 ? -17.056 6.362 15.129 1.00 97.25 74 LYS A O 1
ATOM 576 N N . ASN A 1 75 ? -18.349 4.581 15.539 1.00 93.75 75 ASN A N 1
ATOM 577 C CA . ASN A 1 75 ? -19.189 5.209 16.579 1.00 93.75 75 ASN A CA 1
ATOM 578 C C . ASN A 1 75 ? -19.666 6.648 16.260 1.00 93.75 75 ASN A C 1
ATOM 580 O O . ASN A 1 75 ? -19.670 7.518 17.124 1.00 93.75 75 ASN A O 1
ATOM 584 N N . GLY A 1 76 ? -20.041 6.921 15.006 1.00 90.12 76 GLY A N 1
ATOM 585 C CA . GLY A 1 76 ? -20.471 8.252 14.552 1.00 90.12 76 GLY A CA 1
ATOM 586 C C . GLY A 1 76 ? -19.340 9.191 14.110 1.00 90.12 76 GLY A C 1
ATOM 587 O O . GLY A 1 76 ? -19.607 10.152 13.389 1.00 90.12 76 GLY A O 1
ATOM 588 N N . TRP A 1 77 ? -18.081 8.897 14.443 1.00 95.00 77 TRP A N 1
ATOM 589 C CA . TRP A 1 77 ? -16.920 9.558 13.848 1.00 95.00 77 TRP A CA 1
ATOM 590 C C . TRP A 1 77 ? -16.675 9.054 12.420 1.00 95.00 77 TRP A C 1
ATOM 592 O O . TRP A 1 77 ? -16.854 7.870 12.115 1.00 95.00 77 TRP A O 1
ATOM 602 N N . LYS A 1 78 ? -16.248 9.967 11.541 1.00 96.62 78 LYS A N 1
ATOM 603 C CA . LYS A 1 78 ? -15.964 9.699 10.130 1.00 96.62 78 LYS A CA 1
ATOM 604 C C . LYS A 1 78 ? -14.736 10.473 9.665 1.00 96.62 78 LYS A C 1
ATOM 606 O O . LYS A 1 78 ? -14.736 11.701 9.684 1.00 96.62 78 LYS A O 1
ATOM 611 N N . GLY A 1 79 ? -13.730 9.759 9.172 1.00 96.25 79 GLY A N 1
ATOM 612 C CA . GLY A 1 79 ? -12.529 10.328 8.567 1.00 96.25 79 GLY A CA 1
ATOM 613 C C . GLY A 1 79 ? -12.360 9.844 7.132 1.00 96.25 79 GLY A C 1
ATOM 614 O O . GLY A 1 79 ? -12.370 8.642 6.876 1.00 96.25 79 GLY A O 1
ATOM 615 N N . ARG A 1 80 ? -12.190 10.763 6.176 1.00 96.69 80 ARG A N 1
ATOM 616 C CA . ARG A 1 80 ? -11.833 10.422 4.790 1.00 96.69 80 ARG A CA 1
ATOM 617 C C . ARG A 1 80 ? -10.479 11.025 4.439 1.00 96.69 80 ARG A C 1
ATOM 619 O O . ARG A 1 80 ? -10.257 12.211 4.656 1.00 96.69 80 ARG A O 1
ATOM 626 N N . SER A 1 81 ? -9.593 10.212 3.873 1.00 96.56 81 SER A N 1
ATOM 627 C CA . SER A 1 81 ? -8.251 10.616 3.465 1.00 96.56 81 SER A CA 1
ATOM 628 C C . SER A 1 81 ? -7.915 10.081 2.081 1.00 96.56 81 SER A C 1
ATOM 630 O O . SER A 1 81 ? -8.131 8.912 1.770 1.00 96.56 81 SER A O 1
ATOM 632 N N . ARG A 1 82 ? -7.326 10.945 1.255 1.00 96.31 82 ARG A N 1
ATOM 633 C CA . ARG A 1 82 ? -6.709 10.564 -0.023 1.00 96.31 82 ARG A CA 1
ATOM 634 C C . ARG A 1 82 ? -5.224 10.242 0.111 1.00 96.31 82 ARG A C 1
ATOM 636 O O . ARG A 1 82 ? -4.577 9.968 -0.894 1.00 96.31 82 ARG A O 1
ATOM 643 N N . LEU A 1 83 ? -4.686 10.324 1.332 1.00 96.12 83 LEU A N 1
ATOM 644 C CA . LEU A 1 83 ? -3.268 10.119 1.638 1.00 96.12 83 LEU A CA 1
ATOM 645 C C . LEU A 1 83 ? -2.345 10.987 0.762 1.00 96.12 83 LEU A C 1
ATOM 647 O O . LEU A 1 83 ? -1.245 10.580 0.402 1.00 96.12 83 LEU A O 1
ATOM 651 N N . ALA A 1 84 ? -2.803 12.200 0.426 1.00 96.06 84 ALA A N 1
ATOM 652 C CA . ALA A 1 84 ? -2.132 13.100 -0.511 1.00 96.06 84 ALA A CA 1
ATOM 653 C C . ALA A 1 84 ? -0.763 13.599 -0.020 1.00 96.06 84 ALA A C 1
ATOM 655 O O . ALA A 1 84 ? 0.070 14.017 -0.818 1.00 96.06 84 ALA A O 1
ATOM 656 N N . SER A 1 85 ? -0.532 13.556 1.293 1.00 94.88 85 SER A N 1
ATOM 657 C CA . SER A 1 85 ? 0.727 13.959 1.916 1.00 94.88 85 SER A CA 1
ATOM 658 C C . SER A 1 85 ? 1.824 12.898 1.824 1.00 94.88 85 SER A C 1
ATOM 660 O O . SER A 1 85 ? 2.991 13.250 1.964 1.00 94.88 85 SER A O 1
ATOM 662 N N . VAL A 1 86 ? 1.486 11.624 1.576 1.00 95.88 86 VAL A N 1
ATOM 663 C CA . VAL A 1 86 ? 2.454 10.510 1.581 1.00 95.88 86 VAL A CA 1
ATOM 664 C C . VAL A 1 86 ? 3.560 10.718 0.535 1.00 95.88 86 VAL A C 1
ATOM 666 O O . VAL A 1 86 ? 4.727 10.719 0.925 1.00 95.88 86 VAL A O 1
ATOM 669 N N . PRO A 1 87 ? 3.248 10.982 -0.751 1.00 96.12 87 PRO A N 1
ATOM 670 C CA . PRO A 1 87 ? 4.234 11.378 -1.760 1.00 96.12 87 PRO A CA 1
ATOM 671 C C . PRO A 1 87 ? 5.204 12.496 -1.377 1.00 96.12 87 PRO A C 1
ATOM 673 O O . PRO A 1 87 ? 6.276 12.591 -1.957 1.00 96.12 87 PRO A O 1
ATOM 676 N N . THR A 1 88 ? 4.840 13.377 -0.450 1.00 96.06 88 THR A N 1
ATOM 677 C CA . THR A 1 88 ? 5.638 14.557 -0.093 1.00 96.06 88 THR A CA 1
ATOM 678 C C . THR A 1 88 ? 6.009 14.576 1.387 1.00 96.06 88 THR A C 1
ATOM 680 O O . THR A 1 88 ? 6.176 15.653 1.956 1.00 96.06 88 THR A O 1
ATOM 683 N N . SER A 1 89 ? 6.069 13.405 2.023 1.00 94.56 89 SER A N 1
ATOM 684 C CA . SER A 1 89 ? 6.421 13.272 3.434 1.00 94.56 89 SER A CA 1
ATOM 685 C C . SER A 1 89 ? 7.936 13.315 3.624 1.00 94.56 89 SER A C 1
ATOM 687 O O . SER A 1 89 ? 8.666 12.547 3.004 1.00 94.56 89 SER A O 1
ATOM 689 N N . ASP A 1 90 ? 8.378 14.176 4.533 1.00 93.94 90 ASP A N 1
ATOM 690 C CA . ASP A 1 90 ? 9.755 14.292 5.034 1.00 93.94 90 ASP A CA 1
ATOM 691 C C . ASP A 1 90 ? 10.229 13.064 5.827 1.00 93.94 90 ASP A C 1
ATOM 693 O O . ASP A 1 90 ? 11.426 12.820 5.937 1.00 93.94 90 ASP A O 1
ATOM 697 N N . VAL A 1 91 ? 9.297 12.248 6.324 1.00 90.81 91 VAL A N 1
ATOM 698 C CA . VAL A 1 91 ? 9.588 10.937 6.924 1.00 90.81 91 VAL A CA 1
ATOM 699 C C . VAL A 1 91 ? 10.040 9.925 5.867 1.00 90.81 91 VAL A C 1
ATOM 701 O O . VAL A 1 91 ? 10.815 9.021 6.170 1.00 90.81 91 VAL A O 1
ATOM 704 N N . LEU A 1 92 ? 9.541 10.042 4.633 1.00 90.12 92 LEU A N 1
ATOM 705 C CA . LEU A 1 92 ? 9.763 9.049 3.575 1.00 90.12 92 LEU A CA 1
ATOM 706 C C . LEU A 1 92 ? 10.805 9.476 2.548 1.00 90.12 92 LEU A C 1
ATOM 708 O O . LEU A 1 92 ? 11.423 8.620 1.913 1.00 90.12 92 LEU A O 1
ATOM 712 N N . PHE A 1 93 ? 10.961 10.779 2.343 1.00 95.06 93 PHE A N 1
ATOM 713 C CA . PHE A 1 93 ? 11.703 11.328 1.221 1.00 95.06 93 PHE A CA 1
ATOM 714 C C . PHE A 1 93 ? 12.542 12.527 1.646 1.00 95.06 93 PHE A C 1
ATOM 716 O O . PHE A 1 93 ? 12.159 13.302 2.521 1.00 95.06 93 PHE A O 1
ATOM 723 N N . THR A 1 94 ? 13.676 12.705 0.972 1.00 96.88 94 THR A N 1
ATOM 724 C CA . THR A 1 94 ? 14.502 13.901 1.141 1.00 96.88 94 THR A CA 1
ATOM 725 C C . THR A 1 94 ? 13.813 15.123 0.518 1.00 96.88 94 THR A C 1
ATOM 727 O O . THR A 1 94 ? 12.944 14.967 -0.351 1.00 96.88 94 THR A O 1
ATOM 730 N N . PRO A 1 95 ? 14.196 16.354 0.905 1.00 97.56 95 PRO A N 1
ATOM 731 C CA . PRO A 1 95 ? 13.641 17.574 0.318 1.00 97.56 95 PRO A CA 1
ATOM 732 C C . PRO A 1 95 ? 13.722 17.627 -1.215 1.00 97.56 95 PRO A C 1
ATOM 734 O O . PRO A 1 95 ? 12.797 18.121 -1.859 1.00 97.56 95 PRO A O 1
ATOM 737 N N . GLU A 1 96 ? 14.786 17.083 -1.808 1.00 97.69 96 GLU A N 1
ATOM 738 C CA . GLU A 1 96 ? 15.001 17.048 -3.259 1.00 97.69 96 GLU A CA 1
ATOM 739 C C . GLU A 1 96 ? 13.971 16.148 -3.948 1.00 97.69 96 GLU A C 1
ATOM 741 O O . GLU A 1 96 ? 13.323 16.572 -4.905 1.00 97.69 96 GLU A O 1
ATOM 746 N N . ILE A 1 97 ? 13.751 14.942 -3.413 1.00 96.62 97 ILE A N 1
ATOM 747 C CA . ILE A 1 97 ? 12.741 14.002 -3.921 1.00 96.62 97 ILE A CA 1
ATOM 748 C C . ILE A 1 97 ? 11.335 14.590 -3.746 1.00 96.62 97 ILE A C 1
ATOM 750 O O . ILE A 1 97 ? 10.493 14.494 -4.637 1.00 96.62 97 ILE A O 1
ATOM 754 N N . ILE A 1 98 ? 11.070 15.259 -2.619 1.00 97.56 98 ILE A N 1
ATOM 755 C CA . ILE A 1 98 ? 9.789 15.940 -2.388 1.00 97.56 98 ILE A CA 1
ATOM 756 C C . ILE A 1 98 ? 9.561 17.037 -3.434 1.00 97.56 98 ILE A C 1
ATOM 758 O O . ILE A 1 98 ? 8.453 17.157 -3.968 1.00 97.56 98 ILE A O 1
ATOM 762 N N . ALA A 1 99 ? 10.582 17.841 -3.735 1.00 97.75 99 ALA A N 1
ATOM 763 C CA . ALA A 1 99 ? 10.506 18.871 -4.764 1.00 97.75 99 ALA A CA 1
ATOM 764 C C . ALA A 1 99 ? 10.253 18.262 -6.153 1.00 97.75 99 ALA A C 1
ATOM 766 O O . ALA A 1 99 ? 9.407 18.771 -6.894 1.00 97.75 99 ALA A O 1
ATOM 767 N N . GLU A 1 100 ? 10.905 17.144 -6.475 1.00 97.06 100 GLU A N 1
ATOM 768 C CA . GLU A 1 100 ? 10.680 16.400 -7.715 1.00 97.06 100 GLU A CA 1
ATOM 769 C C . GLU A 1 100 ? 9.241 15.879 -7.815 1.00 97.06 100 GLU A C 1
ATOM 771 O O . GLU A 1 100 ? 8.564 16.152 -8.807 1.00 97.06 100 GLU A O 1
ATOM 776 N N . HIS A 1 101 ? 8.725 15.216 -6.777 1.00 97.06 101 HIS A N 1
ATOM 777 C CA . HIS A 1 101 ? 7.344 14.729 -6.754 1.00 97.06 101 HIS A CA 1
ATOM 778 C C . HIS A 1 101 ? 6.336 15.871 -6.935 1.00 97.06 101 HIS A C 1
ATOM 780 O O . HIS A 1 101 ? 5.380 15.746 -7.704 1.00 97.06 101 HIS A O 1
ATOM 786 N N . ARG A 1 102 ? 6.557 17.024 -6.288 1.00 97.00 102 ARG A N 1
ATOM 787 C CA . ARG A 1 102 ? 5.720 18.219 -6.489 1.00 97.00 102 ARG A CA 1
ATOM 788 C C . ARG A 1 102 ? 5.788 18.716 -7.931 1.00 97.00 102 ARG A C 1
ATOM 790 O O . ARG A 1 102 ? 4.753 19.032 -8.512 1.00 97.00 102 ARG A O 1
ATOM 797 N N . ALA A 1 103 ? 6.977 18.752 -8.527 1.00 97.38 103 ALA A N 1
ATOM 798 C CA . ALA A 1 103 ? 7.145 19.154 -9.917 1.00 97.38 103 ALA A CA 1
ATOM 799 C C . ALA A 1 103 ? 6.442 18.182 -10.885 1.00 97.38 103 ALA A C 1
ATOM 801 O O . ALA A 1 103 ? 5.729 18.631 -11.780 1.00 97.38 103 ALA A O 1
ATOM 802 N N . MET A 1 104 ? 6.575 16.867 -10.683 1.00 96.06 104 MET A N 1
ATOM 803 C CA . MET A 1 104 ? 5.878 15.840 -11.471 1.00 96.06 104 MET A CA 1
ATOM 804 C C . MET A 1 104 ? 4.353 15.955 -11.348 1.00 96.06 104 MET A C 1
ATOM 806 O O . MET A 1 104 ? 3.640 15.855 -12.348 1.00 96.06 104 MET A O 1
ATOM 810 N N . ALA A 1 105 ? 3.844 16.204 -10.137 1.00 96.06 105 ALA A N 1
ATOM 811 C CA . ALA A 1 105 ? 2.420 16.422 -9.901 1.00 96.06 105 ALA A CA 1
ATOM 812 C C . ALA A 1 105 ? 1.913 17.691 -10.603 1.00 96.06 105 ALA A C 1
ATOM 814 O O . ALA A 1 105 ? 0.868 17.655 -11.249 1.00 96.06 105 ALA A O 1
ATOM 815 N N . ASN A 1 106 ? 2.683 18.784 -10.565 1.00 96.62 106 ASN A N 1
ATOM 816 C CA . ASN A 1 106 ? 2.354 20.027 -11.272 1.00 96.62 106 ASN A CA 1
ATOM 817 C C . ASN A 1 106 ? 2.331 19.849 -12.799 1.00 96.62 106 ASN A C 1
ATOM 819 O O . ASN A 1 106 ? 1.531 20.490 -13.476 1.00 96.62 106 ASN A O 1
ATOM 823 N N . ARG A 1 107 ? 3.169 18.958 -13.345 1.00 96.38 107 ARG A N 1
ATOM 824 C CA . ARG A 1 107 ? 3.140 18.568 -14.768 1.00 96.38 107 ARG A CA 1
ATOM 825 C C . ARG A 1 107 ? 2.030 17.561 -15.104 1.00 96.38 107 ARG A C 1
ATOM 827 O O . ARG A 1 107 ? 1.823 17.253 -16.274 1.00 96.38 107 ARG A O 1
ATOM 834 N N . GLY A 1 108 ? 1.309 17.047 -14.105 1.00 94.44 108 GLY A N 1
ATOM 835 C CA . GLY A 1 108 ? 0.241 16.060 -14.284 1.00 94.44 108 GLY A CA 1
ATOM 836 C C . GLY A 1 108 ? 0.731 14.649 -14.630 1.00 94.44 108 GLY A C 1
ATOM 837 O O . GLY A 1 108 ? -0.037 13.850 -15.168 1.00 94.44 108 GLY A O 1
ATOM 838 N N . GLU A 1 109 ? 1.998 14.335 -14.349 1.00 94.88 109 GLU A N 1
ATOM 839 C CA . GLU A 1 109 ? 2.598 13.016 -14.610 1.00 94.88 109 GLU A CA 1
ATOM 840 C C . GLU A 1 109 ? 2.173 11.976 -13.564 1.00 94.88 109 GLU A C 1
ATOM 842 O O . GLU A 1 109 ? 1.989 10.796 -13.885 1.00 94.88 109 GLU A O 1
ATOM 847 N N . ILE A 1 110 ? 1.985 12.430 -12.322 1.00 95.00 110 ILE A N 1
ATOM 848 C CA . ILE A 1 110 ? 1.551 11.632 -11.172 1.00 95.00 110 ILE A CA 1
ATOM 849 C C . ILE A 1 110 ? 0.382 12.306 -10.454 1.00 95.00 110 ILE A C 1
ATOM 851 O O . ILE A 1 110 ? 0.241 13.529 -10.469 1.00 95.00 110 ILE A O 1
ATOM 855 N N . SER A 1 111 ? -0.430 11.500 -9.773 1.00 92.94 111 SER A N 1
ATOM 856 C CA . SER A 1 111 ? -1.353 11.976 -8.741 1.00 92.94 111 SER A CA 1
ATOM 857 C C . SER A 1 111 ? -0.687 11.868 -7.372 1.00 92.94 111 SER A C 1
ATOM 859 O O . SER A 1 111 ? -0.086 10.842 -7.058 1.00 92.94 111 SER A O 1
ATOM 861 N N . LEU A 1 112 ? -0.852 12.889 -6.525 1.00 96.06 112 LEU A N 1
ATOM 862 C CA . LEU A 1 112 ? -0.458 12.790 -5.115 1.00 96.06 112 LEU A CA 1
ATOM 863 C C . LEU A 1 112 ? -1.460 11.971 -4.286 1.00 96.06 112 LEU A C 1
ATOM 865 O O . LEU A 1 112 ? -1.117 11.448 -3.231 1.00 96.06 112 LEU A O 1
ATOM 869 N N . ASN A 1 113 ? -2.699 11.824 -4.756 1.00 96.81 113 ASN A N 1
ATOM 870 C CA . ASN A 1 113 ? -3.699 10.989 -4.094 1.00 96.81 113 ASN A CA 1
ATOM 871 C C . ASN A 1 113 ? -3.407 9.506 -4.332 1.00 96.81 113 ASN A C 1
ATOM 873 O O . ASN A 1 113 ? -3.051 9.125 -5.454 1.00 96.81 113 ASN A O 1
ATOM 877 N N . VAL A 1 114 ? -3.642 8.686 -3.305 1.00 97.44 114 VAL A N 1
ATOM 878 C CA . VAL A 1 114 ? -3.606 7.224 -3.419 1.00 97.44 114 VAL A CA 1
ATOM 879 C C . VAL A 1 114 ? -4.512 6.780 -4.563 1.00 97.44 114 VAL A C 1
ATOM 881 O O . VAL A 1 114 ? -5.628 7.278 -4.715 1.00 97.44 114 VAL A O 1
ATOM 884 N N . SER A 1 115 ? -4.000 5.890 -5.407 1.00 96.38 115 SER A N 1
ATOM 885 C CA . SER A 1 115 ? -4.674 5.484 -6.643 1.00 96.38 115 SER A CA 1
ATOM 886 C C . SER A 1 115 ? -5.414 4.163 -6.468 1.00 96.38 115 SER A C 1
ATOM 888 O O . SER A 1 115 ? -6.539 4.015 -6.943 1.00 96.38 115 SER A O 1
ATOM 890 N N . ALA A 1 116 ? -4.795 3.210 -5.768 1.00 96.50 116 ALA A N 1
ATOM 891 C CA . ALA A 1 116 ? -5.320 1.860 -5.640 1.00 96.50 116 ALA A CA 1
ATOM 892 C C . ALA A 1 116 ? -4.792 1.125 -4.399 1.00 96.50 116 ALA A C 1
ATOM 894 O O . ALA A 1 116 ? -3.822 1.540 -3.762 1.00 96.50 116 ALA A O 1
ATOM 895 N N . MET A 1 117 ? -5.424 -0.006 -4.094 1.00 97.25 117 MET A N 1
ATOM 896 C CA . MET A 1 117 ? -5.022 -0.949 -3.057 1.00 97.25 117 MET A CA 1
ATOM 897 C C . MET A 1 117 ? -4.608 -2.286 -3.684 1.00 97.25 117 MET A C 1
ATOM 899 O O . MET A 1 117 ? -5.404 -2.966 -4.334 1.00 97.25 117 MET A O 1
ATOM 903 N N . ASN A 1 118 ? -3.355 -2.667 -3.446 1.00 96.62 118 ASN A N 1
ATOM 904 C CA . ASN A 1 118 ? -2.744 -3.926 -3.878 1.00 96.62 118 ASN A CA 1
ATOM 905 C C . ASN A 1 118 ? -3.201 -5.136 -3.058 1.00 96.62 118 ASN A C 1
ATOM 907 O O . ASN A 1 118 ? -2.906 -6.271 -3.415 1.00 96.62 118 ASN A O 1
ATOM 911 N N . GLY A 1 119 ? -3.830 -4.902 -1.913 1.00 95.50 119 GLY A N 1
ATOM 912 C CA . GLY A 1 119 ? -4.338 -5.934 -1.025 1.00 95.50 119 GLY A CA 1
ATOM 913 C C . GLY A 1 119 ? -4.364 -5.460 0.412 1.00 95.50 119 GLY A C 1
ATOM 914 O O . GLY A 1 119 ? -3.756 -4.442 0.755 1.00 95.50 119 GLY A O 1
ATOM 915 N N . ALA A 1 120 ? -5.108 -6.182 1.235 1.00 96.56 120 ALA A N 1
ATOM 916 C CA . ALA A 1 120 ? -5.225 -5.868 2.645 1.00 96.56 120 ALA A CA 1
ATOM 917 C C . ALA A 1 120 ? -5.614 -7.101 3.452 1.00 96.56 120 ALA A C 1
ATOM 919 O O . ALA A 1 120 ? -6.341 -7.970 2.974 1.00 96.56 120 ALA A O 1
ATOM 920 N N . VAL A 1 121 ? -5.143 -7.151 4.694 1.00 95.69 121 VAL A N 1
ATOM 921 C CA . VAL A 1 121 ? -5.422 -8.240 5.626 1.00 95.69 121 VAL A CA 1
ATOM 922 C C . VAL A 1 121 ? -5.821 -7.651 6.970 1.00 95.69 121 VAL A C 1
ATOM 924 O O . VAL A 1 121 ? -5.128 -6.786 7.503 1.00 95.69 121 VAL A O 1
ATOM 927 N N . ALA A 1 122 ? -6.949 -8.118 7.500 1.00 95.88 122 ALA A N 1
ATOM 928 C CA . ALA A 1 122 ? -7.370 -7.818 8.861 1.00 95.88 122 ALA A CA 1
ATOM 929 C C . ALA A 1 122 ? -6.816 -8.886 9.812 1.00 95.88 122 ALA A C 1
ATOM 931 O O . ALA A 1 122 ? -6.933 -10.080 9.530 1.00 95.88 122 ALA A O 1
ATOM 932 N N . VAL A 1 123 ? -6.220 -8.446 10.916 1.00 93.56 123 VAL A N 1
ATOM 933 C CA . VAL A 1 123 ? -5.687 -9.287 11.992 1.00 93.56 123 VAL A CA 1
ATOM 934 C C . VAL A 1 123 ? -6.119 -8.647 13.300 1.00 93.56 123 VAL A C 1
ATOM 936 O O . VAL A 1 123 ? -5.682 -7.541 13.612 1.00 93.56 123 VAL A O 1
ATOM 939 N N . ASP A 1 124 ? -7.010 -9.315 14.028 1.00 91.31 124 ASP A N 1
ATOM 940 C CA . ASP A 1 124 ? -7.637 -8.777 15.237 1.00 91.31 124 ASP A CA 1
ATOM 941 C C . ASP A 1 124 ? -8.238 -7.375 14.991 1.00 91.31 124 ASP A C 1
ATOM 943 O O . ASP A 1 124 ? -9.043 -7.192 14.073 1.00 91.31 124 ASP A O 1
ATOM 947 N N . ASP A 1 125 ? -7.819 -6.373 15.769 1.00 94.88 125 ASP A N 1
ATOM 948 C CA . ASP A 1 125 ? -8.240 -4.973 15.639 1.00 94.88 125 ASP A CA 1
ATOM 949 C C . ASP A 1 125 ? -7.376 -4.161 14.662 1.00 94.88 125 ASP A C 1
ATOM 951 O O . ASP A 1 125 ? -7.465 -2.934 14.613 1.00 94.88 125 ASP A O 1
ATOM 955 N N . LYS A 1 126 ? -6.526 -4.810 13.863 1.00 97.44 126 LYS A N 1
ATOM 956 C CA . LYS A 1 126 ? -5.640 -4.135 12.915 1.00 97.44 126 LYS A CA 1
ATOM 957 C C . LYS A 1 126 ? -5.993 -4.457 11.477 1.00 97.44 126 LYS A C 1
ATOM 959 O O . LYS A 1 126 ? -6.293 -5.593 11.116 1.00 97.44 126 LYS A O 1
ATOM 964 N N . LEU A 1 127 ? -5.898 -3.443 10.625 1.00 98.25 127 LEU A N 1
ATOM 965 C CA . LEU A 1 127 ? -5.982 -3.597 9.180 1.00 98.25 127 LEU A CA 1
ATOM 966 C C . LEU A 1 127 ? -4.651 -3.199 8.549 1.00 98.25 127 LEU A C 1
ATOM 968 O O . LEU A 1 127 ? -4.256 -2.033 8.582 1.00 98.25 127 LEU A O 1
ATOM 972 N N . TYR A 1 128 ? -3.999 -4.169 7.920 1.00 98.31 128 TYR A N 1
ATOM 973 C CA . TYR A 1 128 ? -2.808 -3.953 7.115 1.00 98.31 128 TYR A CA 1
ATOM 974 C C . TYR A 1 128 ? -3.207 -3.753 5.662 1.00 98.31 128 TYR A C 1
ATOM 976 O O . TYR A 1 128 ? -3.935 -4.567 5.100 1.00 98.31 128 TYR A O 1
ATOM 984 N N . MET A 1 129 ? -2.736 -2.677 5.043 1.00 98.31 129 MET A N 1
ATOM 985 C CA . MET A 1 129 ? -3.081 -2.306 3.674 1.00 98.31 129 MET A CA 1
ATOM 986 C C . MET A 1 129 ? -1.819 -2.048 2.872 1.00 98.31 129 MET A C 1
ATOM 988 O O . MET A 1 129 ? -0.977 -1.245 3.265 1.00 98.31 129 MET A O 1
ATOM 992 N N . TRP A 1 130 ? -1.715 -2.670 1.705 1.00 98.00 130 TRP A N 1
ATOM 993 C CA . TRP A 1 130 ? -0.692 -2.333 0.729 1.00 98.00 130 TRP A CA 1
ATOM 994 C C . TRP A 1 130 ? -1.299 -1.403 -0.319 1.00 98.00 130 TRP A C 1
ATOM 996 O O . TRP A 1 130 ? -2.139 -1.808 -1.123 1.00 98.00 130 TRP A O 1
ATOM 1006 N N . LEU A 1 131 ? -0.913 -0.132 -0.277 1.00 97.94 131 LEU A N 1
ATOM 1007 C CA . LEU A 1 131 ? -1.478 0.938 -1.095 1.00 97.94 131 LEU A CA 1
ATOM 1008 C C . LEU A 1 131 ? -0.484 1.381 -2.164 1.00 97.94 131 LEU A C 1
ATOM 1010 O O . LEU A 1 131 ? 0.728 1.346 -1.936 1.00 97.94 131 LEU A O 1
ATOM 1014 N N . ARG A 1 132 ? -0.996 1.831 -3.313 1.00 96.69 132 ARG A N 1
ATOM 1015 C CA . ARG A 1 132 ? -0.170 2.326 -4.415 1.00 96.69 132 ARG A CA 1
ATOM 1016 C C . ARG A 1 132 ? -0.664 3.628 -5.035 1.00 96.69 132 ARG A C 1
ATOM 1018 O O . ARG A 1 132 ? -1.862 3.925 -5.071 1.00 96.69 132 ARG A O 1
ATOM 1025 N N . TRP A 1 133 ? 0.296 4.366 -5.573 1.00 97.00 133 TRP A N 1
ATOM 1026 C CA . TRP A 1 133 ? 0.123 5.557 -6.386 1.00 97.00 133 TRP A CA 1
ATOM 1027 C C . TRP A 1 133 ? 0.580 5.253 -7.802 1.00 97.00 133 TRP A C 1
ATOM 1029 O O . TRP A 1 133 ? 1.648 4.677 -8.021 1.00 97.00 133 TRP A O 1
ATOM 1039 N N . GLU A 1 134 ? -0.230 5.671 -8.762 1.00 94.50 134 GLU A N 1
ATOM 1040 C CA . GLU A 1 134 ? 0.002 5.416 -10.175 1.00 94.50 134 GLU A CA 1
ATOM 1041 C C . GLU A 1 134 ? 0.353 6.709 -10.916 1.00 94.50 134 GLU A C 1
ATOM 1043 O O . GLU A 1 134 ? -0.054 7.822 -10.555 1.00 94.50 134 GLU A O 1
ATOM 1048 N N . ARG A 1 135 ? 1.163 6.549 -11.961 1.00 93.25 135 ARG A N 1
ATOM 1049 C CA . ARG A 1 135 ? 1.361 7.548 -13.003 1.00 93.25 135 ARG A CA 1
ATOM 1050 C C . ARG A 1 135 ? 0.086 7.625 -13.827 1.00 93.25 135 ARG A C 1
ATOM 1052 O O . ARG A 1 135 ? -0.727 6.702 -13.838 1.00 93.25 135 ARG A O 1
ATOM 1059 N N . LYS A 1 136 ? -0.046 8.677 -14.628 1.00 87.19 136 LYS A N 1
ATOM 1060 C CA . LYS A 1 136 ? -1.136 8.775 -15.611 1.00 87.19 136 LYS A CA 1
ATOM 1061 C C . LYS A 1 136 ? -1.178 7.586 -16.590 1.00 87.19 136 LYS A C 1
ATOM 1063 O O . LYS A 1 136 ? -2.241 7.262 -17.109 1.00 87.19 136 LYS A O 1
ATOM 1068 N N . THR A 1 137 ? -0.039 6.933 -16.822 1.00 87.06 137 THR A N 1
ATOM 1069 C CA . THR A 1 137 ? 0.096 5.718 -17.643 1.00 87.06 137 THR A CA 1
ATOM 1070 C C . THR A 1 137 ? -0.455 4.451 -16.973 1.00 87.06 137 THR A C 1
ATOM 1072 O O . THR A 1 137 ? -0.500 3.407 -17.616 1.00 87.06 137 THR A O 1
ATOM 1075 N N . GLY A 1 138 ? -0.877 4.518 -15.704 1.00 86.00 138 GLY A N 1
ATOM 1076 C CA . GLY A 1 138 ? -1.330 3.374 -14.902 1.00 86.00 138 GLY A CA 1
ATOM 1077 C C . GLY A 1 138 ? -0.194 2.602 -14.222 1.00 86.00 138 GLY A C 1
ATOM 1078 O O . GLY A 1 138 ? -0.441 1.674 -13.457 1.00 86.00 138 GLY A O 1
ATOM 1079 N N . GLU A 1 139 ? 1.060 2.979 -14.472 1.00 89.62 139 GLU A N 1
ATOM 1080 C CA . GLU A 1 139 ? 2.216 2.361 -13.828 1.00 89.62 139 GLU A CA 1
ATOM 1081 C C . GLU A 1 139 ? 2.348 2.837 -12.383 1.00 89.62 139 GLU A C 1
ATOM 1083 O O . GLU A 1 139 ? 2.358 4.038 -12.102 1.00 89.62 139 GLU A O 1
ATOM 1088 N N . SER A 1 140 ? 2.492 1.888 -11.462 1.00 92.50 140 SER A N 1
ATOM 1089 C CA . SER A 1 140 ? 2.789 2.179 -10.064 1.00 92.50 140 SER A CA 1
ATOM 1090 C C . SER A 1 140 ? 4.170 2.825 -9.937 1.00 92.50 140 SER A C 1
ATOM 1092 O O . SER A 1 140 ? 5.157 2.274 -10.423 1.00 92.50 140 SER A O 1
ATOM 1094 N N . TRP A 1 141 ? 4.255 3.986 -9.287 1.00 92.88 141 TRP A N 1
ATOM 1095 C CA . TRP A 1 141 ? 5.532 4.669 -9.018 1.00 92.88 141 TRP A CA 1
ATOM 1096 C C . TRP A 1 141 ? 5.859 4.746 -7.525 1.00 92.88 141 TRP A C 1
ATOM 1098 O O . TRP A 1 141 ? 7.018 4.926 -7.157 1.00 92.88 141 TRP A O 1
ATOM 1108 N N . LEU A 1 142 ? 4.859 4.568 -6.661 1.00 95.50 142 LEU A N 1
ATOM 1109 C CA . LEU A 1 142 ? 5.035 4.487 -5.219 1.00 95.50 142 LEU A CA 1
ATOM 1110 C C . LEU A 1 142 ? 4.075 3.454 -4.642 1.00 95.50 142 LEU A C 1
ATOM 1112 O O . LEU A 1 142 ? 2.882 3.473 -4.927 1.00 95.50 142 LEU A O 1
ATOM 1116 N N . GLU A 1 143 ? 4.598 2.589 -3.778 1.00 96.81 143 GLU A N 1
ATOM 1117 C CA . GLU A 1 143 ? 3.814 1.632 -3.004 1.00 96.81 143 GLU A CA 1
ATOM 1118 C C . GLU A 1 143 ? 4.260 1.659 -1.547 1.00 96.81 143 GLU A C 1
ATOM 1120 O O . GLU A 1 143 ? 5.445 1.851 -1.261 1.00 96.81 143 GLU A O 1
ATOM 1125 N N . GLY A 1 144 ? 3.317 1.467 -0.630 1.00 96.69 144 GLY A N 1
ATOM 1126 C CA . GLY A 1 144 ? 3.570 1.507 0.805 1.00 96.69 144 GLY A CA 1
ATOM 1127 C C . GLY A 1 144 ? 2.641 0.585 1.576 1.00 96.69 144 GLY A C 1
ATOM 1128 O O . GLY A 1 144 ? 1.481 0.404 1.204 1.00 96.69 144 GLY A O 1
ATOM 1129 N N . VAL A 1 145 ? 3.165 0.006 2.648 1.00 97.81 145 VAL A N 1
ATOM 1130 C CA . VAL A 1 145 ? 2.419 -0.796 3.612 1.00 97.81 145 VAL A CA 1
ATOM 1131 C C . VAL A 1 145 ? 1.975 0.121 4.746 1.00 97.81 145 VAL A C 1
ATOM 1133 O O . VAL A 1 145 ? 2.774 0.875 5.308 1.00 97.81 145 VAL A O 1
ATOM 1136 N N . PHE A 1 146 ? 0.689 0.061 5.066 1.00 97.88 146 PHE A N 1
ATOM 1137 C CA . PHE A 1 146 ? 0.037 0.866 6.084 1.00 97.88 146 PHE A CA 1
ATOM 1138 C C . PHE A 1 146 ? -0.633 -0.028 7.118 1.00 97.88 146 PHE A C 1
ATOM 1140 O O . PHE A 1 146 ? -1.196 -1.063 6.777 1.00 97.88 146 PHE A O 1
ATOM 1147 N N . GLU A 1 147 ? -0.611 0.413 8.366 1.00 97.88 147 GLU A N 1
ATOM 1148 C CA . GLU A 1 147 ? -1.379 -0.153 9.469 1.00 97.88 147 GLU A CA 1
ATOM 1149 C C . GLU A 1 147 ? -2.489 0.827 9.850 1.00 97.88 147 GLU A C 1
ATOM 1151 O O . GLU A 1 147 ? -2.266 2.038 9.920 1.00 97.88 147 GLU A O 1
ATOM 1156 N N . LEU A 1 148 ? -3.682 0.308 10.105 1.00 98.06 148 LEU A N 1
ATOM 1157 C CA . LEU A 1 148 ? -4.755 1.005 10.799 1.00 98.06 148 LEU A CA 1
ATOM 1158 C C . LEU A 1 148 ? -5.068 0.232 12.072 1.00 98.06 148 LEU A C 1
ATOM 1160 O O . LEU A 1 148 ? -5.381 -0.954 11.999 1.00 98.06 148 LEU A O 1
ATOM 1164 N N . ASP A 1 149 ? -5.020 0.917 13.210 1.00 96.69 149 ASP A N 1
ATOM 1165 C CA . ASP A 1 149 ? -5.414 0.365 14.504 1.00 96.69 149 ASP A CA 1
ATOM 1166 C C . ASP A 1 149 ? -6.853 0.786 14.831 1.00 96.69 149 ASP A C 1
ATOM 1168 O O . ASP A 1 149 ? -7.136 1.955 15.112 1.00 96.69 149 ASP A O 1
ATOM 1172 N N . ALA A 1 150 ? -7.775 -0.172 14.746 1.00 96.44 150 ALA A N 1
ATOM 1173 C CA . ALA A 1 150 ? -9.200 0.024 14.966 1.00 96.44 150 ALA A CA 1
ATOM 1174 C C . ALA A 1 150 ? -9.572 0.081 16.453 1.00 96.44 150 ALA A C 1
ATOM 1176 O O . ALA A 1 150 ? -10.716 0.437 16.755 1.00 96.44 150 ALA A O 1
ATOM 1177 N N . SER A 1 151 ? -8.648 -0.219 17.373 1.00 95.25 151 SER A N 1
ATOM 1178 C CA . SER A 1 151 ? -8.879 -0.103 18.818 1.00 95.25 151 SER A CA 1
ATOM 1179 C C . SER A 1 151 ? -8.954 1.363 19.262 1.00 95.25 151 SER A C 1
ATOM 1181 O O . SER A 1 151 ? -9.761 1.709 20.127 1.00 95.25 151 SER A O 1
ATOM 1183 N N . LEU A 1 152 ? -8.227 2.254 18.579 1.00 95.12 152 LEU A N 1
ATOM 1184 C CA . LEU A 1 152 ? -8.180 3.690 18.866 1.00 95.12 152 LEU A CA 1
ATOM 1185 C C . LEU A 1 152 ? -9.553 4.355 18.719 1.00 95.12 152 LEU A C 1
ATOM 1187 O O . LEU A 1 152 ? -10.330 4.013 17.827 1.00 95.12 152 LEU A O 1
ATOM 1191 N N . GLU A 1 153 ? -9.863 5.339 19.565 1.00 93.19 153 GLU A N 1
ATOM 1192 C CA . GLU A 1 153 ? -11.131 6.086 19.498 1.00 93.19 153 GLU A CA 1
ATOM 1193 C C . GLU A 1 153 ? -11.332 6.755 18.128 1.00 93.19 153 GLU A C 1
ATOM 1195 O O . GLU A 1 153 ? -12.421 6.693 17.559 1.00 93.19 153 GLU A O 1
ATOM 1200 N N . GLN A 1 154 ? -10.253 7.307 17.568 1.00 95.00 154 GLN A N 1
ATOM 1201 C CA . GLN A 1 154 ? -10.191 7.849 16.212 1.00 95.00 154 GLN A CA 1
ATOM 1202 C C . GLN A 1 154 ? -9.111 7.098 15.422 1.00 95.00 154 GLN A C 1
ATOM 1204 O O . GLN A 1 154 ? -7.944 7.500 15.443 1.00 95.00 154 GLN A O 1
ATOM 1209 N N . PRO A 1 155 ? -9.461 5.982 14.756 1.00 95.38 155 PRO A N 1
ATOM 1210 C CA . PRO A 1 155 ? -8.493 5.194 14.007 1.00 95.38 155 PRO A CA 1
ATOM 1211 C C . PRO A 1 155 ? -7.856 6.015 12.887 1.00 95.38 155 PRO A C 1
ATOM 1213 O O . PRO A 1 155 ? -8.539 6.687 12.112 1.00 95.38 155 PRO A O 1
ATOM 1216 N N . THR A 1 156 ? -6.536 5.925 12.770 1.00 92.44 156 THR A N 1
ATOM 1217 C CA . THR A 1 156 ? -5.769 6.566 11.699 1.00 92.44 156 THR A CA 1
ATOM 1218 C C . THR A 1 156 ? -4.868 5.549 11.018 1.00 92.44 156 THR A C 1
ATOM 1220 O O . THR A 1 156 ? -4.568 4.490 11.567 1.00 92.44 156 THR A O 1
ATOM 1223 N N . THR A 1 157 ? -4.457 5.858 9.792 1.00 94.62 157 THR A N 1
ATOM 1224 C CA . THR A 1 157 ? -3.495 5.042 9.053 1.00 94.62 157 THR A CA 1
ATOM 1225 C C . THR A 1 157 ? -2.077 5.524 9.281 1.00 94.62 157 THR A C 1
ATOM 1227 O O . THR A 1 157 ? -1.781 6.700 9.055 1.00 94.62 157 THR A O 1
ATOM 1230 N N . LYS A 1 158 ? -1.186 4.596 9.605 1.00 94.38 158 LYS A N 1
ATOM 1231 C CA . LYS A 1 158 ? 0.248 4.813 9.755 1.00 94.38 158 LYS A CA 1
ATOM 1232 C C . LYS A 1 158 ? 1.000 4.074 8.655 1.00 94.38 158 LYS A C 1
ATOM 1234 O O . LYS A 1 158 ? 0.729 2.906 8.406 1.00 94.38 158 LYS A O 1
ATOM 1239 N N . PHE A 1 159 ? 1.960 4.733 8.012 1.00 95.12 159 PHE A N 1
ATOM 1240 C CA . PHE A 1 159 ? 2.913 4.048 7.138 1.00 95.12 159 PHE A CA 1
ATOM 1241 C C . PHE A 1 159 ? 3.875 3.211 7.989 1.00 95.12 159 PHE A C 1
ATOM 1243 O O . PHE A 1 159 ? 4.466 3.736 8.934 1.00 95.12 159 PHE A O 1
ATOM 1250 N N . ILE A 1 160 ? 4.032 1.930 7.657 1.00 95.94 160 ILE A N 1
ATOM 1251 C CA . ILE A 1 160 ? 4.894 1.002 8.405 1.00 95.94 160 ILE A CA 1
ATOM 1252 C C . ILE A 1 160 ? 6.062 0.454 7.579 1.00 95.94 160 ILE A C 1
ATOM 1254 O O . ILE A 1 160 ? 6.984 -0.113 8.150 1.00 95.94 160 ILE A O 1
ATOM 1258 N N . GLY A 1 161 ? 6.066 0.650 6.258 1.00 95.50 161 GLY A N 1
ATOM 1259 C CA . GLY A 1 161 ? 7.195 0.273 5.410 1.00 95.50 161 GLY A CA 1
ATOM 1260 C C . GLY A 1 161 ? 6.808 0.039 3.955 1.00 95.50 161 GLY A C 1
ATOM 1261 O O . GLY A 1 161 ? 5.771 0.505 3.484 1.00 95.50 161 GLY A O 1
ATOM 1262 N N . LYS A 1 162 ? 7.653 -0.676 3.213 1.00 95.50 162 LYS A N 1
ATOM 1263 C CA . LYS A 1 162 ? 7.428 -1.016 1.798 1.00 95.50 162 LYS A CA 1
ATOM 1264 C C . LYS A 1 162 ? 7.660 -2.506 1.603 1.00 95.50 162 LYS A C 1
ATOM 1266 O O . LYS A 1 162 ? 8.523 -3.071 2.258 1.00 95.50 162 LYS A O 1
ATOM 1271 N N . MET A 1 163 ? 6.927 -3.125 0.682 1.00 96.94 163 MET A N 1
ATOM 1272 C CA . MET A 1 163 ? 7.279 -4.466 0.210 1.00 96.94 163 MET A CA 1
ATOM 1273 C C . MET A 1 163 ? 8.605 -4.411 -0.572 1.00 96.94 163 MET A C 1
ATOM 1275 O O . MET A 1 163 ? 8.910 -3.368 -1.163 1.00 96.94 163 MET A O 1
ATOM 1279 N N . PRO A 1 164 ? 9.383 -5.509 -0.635 1.00 95.56 164 PRO A N 1
ATOM 1280 C CA . PRO A 1 164 ? 10.645 -5.563 -1.377 1.00 95.56 164 PRO A CA 1
ATOM 1281 C C . PRO A 1 164 ? 10.404 -5.744 -2.888 1.00 95.56 164 PRO A C 1
ATOM 1283 O O . PRO A 1 164 ? 10.873 -6.691 -3.515 1.00 95.56 164 PRO A O 1
ATOM 1286 N N . GLY A 1 165 ? 9.607 -4.847 -3.469 1.00 94.38 165 GLY A N 1
ATOM 1287 C CA . GLY A 1 165 ? 9.193 -4.860 -4.866 1.00 94.38 165 GLY A CA 1
ATOM 1288 C C . GLY A 1 165 ? 7.812 -4.236 -5.075 1.00 94.38 165 GLY A C 1
ATOM 1289 O O . GLY A 1 165 ? 7.128 -3.847 -4.128 1.00 94.38 165 GLY A O 1
ATOM 1290 N N . ASN A 1 166 ? 7.400 -4.161 -6.337 1.00 95.00 166 ASN A N 1
ATOM 1291 C CA . ASN A 1 166 ? 6.116 -3.610 -6.762 1.00 95.00 166 ASN A CA 1
ATOM 1292 C C . ASN A 1 166 ? 5.082 -4.711 -7.011 1.00 95.00 166 ASN A C 1
ATOM 1294 O O . ASN A 1 166 ? 5.405 -5.782 -7.527 1.00 95.00 166 ASN A O 1
ATOM 1298 N N . SER A 1 167 ? 3.819 -4.436 -6.703 1.00 94.62 167 SER A N 1
ATOM 1299 C CA . SER A 1 167 ? 2.721 -5.382 -6.897 1.00 94.62 167 SER A CA 1
ATOM 1300 C C . SER A 1 167 ? 2.434 -5.673 -8.366 1.00 94.62 167 SER A C 1
ATOM 1302 O O . SER A 1 167 ? 2.651 -4.824 -9.229 1.00 94.62 167 SER A O 1
ATOM 1304 N N . PHE A 1 168 ? 1.863 -6.850 -8.639 1.00 91.88 168 PHE A N 1
ATOM 1305 C CA . PHE A 1 168 ? 1.203 -7.192 -9.906 1.00 91.88 168 PHE A CA 1
ATOM 1306 C C . PHE A 1 168 ? -0.267 -6.746 -9.990 1.00 91.88 168 PHE A C 1
ATOM 1308 O O . PHE A 1 168 ? -0.876 -6.847 -11.055 1.00 91.88 168 PHE A O 1
ATOM 1315 N N . ALA A 1 169 ? -0.851 -6.274 -8.885 1.00 90.25 169 ALA A N 1
ATOM 1316 C CA . ALA A 1 169 ? -2.246 -5.855 -8.813 1.00 90.25 169 ALA A CA 1
ATOM 1317 C C . ALA A 1 169 ? -2.594 -4.794 -9.876 1.00 90.25 169 ALA A C 1
ATOM 1319 O O . ALA A 1 169 ? -1.770 -3.952 -10.223 1.00 90.25 169 ALA A O 1
ATOM 1320 N N . THR A 1 170 ? -3.850 -4.771 -10.328 1.00 88.50 170 THR A N 1
ATOM 1321 C CA . THR A 1 170 ? -4.360 -3.778 -11.293 1.00 88.50 170 THR A CA 1
ATOM 1322 C C . THR A 1 170 ? -5.739 -3.248 -10.896 1.00 88.50 170 THR A C 1
ATOM 1324 O O . THR A 1 170 ? -6.504 -3.915 -10.196 1.00 88.50 170 THR A O 1
ATOM 1327 N N . GLY A 1 171 ? -6.062 -2.031 -11.345 1.00 88.06 171 GLY A N 1
ATOM 1328 C CA . GLY A 1 171 ? -7.300 -1.315 -11.016 1.00 88.06 171 GLY A CA 1
ATOM 1329 C C . GLY A 1 171 ? -7.420 -0.917 -9.539 1.00 88.06 171 GLY A C 1
ATOM 1330 O O . GLY A 1 171 ? -6.427 -0.956 -8.818 1.00 88.06 171 GLY A O 1
ATOM 1331 N N . VAL A 1 172 ? -8.621 -0.502 -9.108 1.00 88.12 172 VAL A N 1
ATOM 1332 C CA . VAL A 1 172 ? -8.836 0.223 -7.833 1.00 88.12 172 VAL A CA 1
ATOM 1333 C C . VAL A 1 172 ? -8.481 -0.607 -6.600 1.00 88.12 172 VAL A C 1
ATOM 1335 O O . VAL A 1 172 ? -7.735 -0.142 -5.747 1.00 88.12 172 VAL A O 1
ATOM 1338 N N . ALA A 1 173 ? -8.998 -1.826 -6.482 1.00 86.81 173 ALA A N 1
ATOM 1339 C CA . ALA A 1 173 ? -8.607 -2.743 -5.420 1.00 86.81 173 ALA A CA 1
ATOM 1340 C C . ALA A 1 173 ? -8.503 -4.155 -5.983 1.00 86.81 173 ALA A C 1
ATOM 1342 O O . ALA A 1 173 ? -9.427 -4.632 -6.642 1.00 86.81 173 ALA A O 1
ATOM 1343 N N . ASN A 1 174 ? -7.375 -4.813 -5.745 1.00 85.44 174 ASN A N 1
ATOM 1344 C CA . ASN A 1 174 ? -7.116 -6.165 -6.219 1.00 85.44 174 ASN A CA 1
ATOM 1345 C C . ASN A 1 174 ? -6.274 -6.877 -5.165 1.00 85.44 174 ASN A C 1
ATOM 1347 O O . ASN A 1 174 ? -5.122 -6.513 -4.974 1.00 85.44 174 ASN A O 1
ATOM 1351 N N . ASP A 1 175 ? -6.868 -7.824 -4.442 1.00 85.50 175 ASP A N 1
ATOM 1352 C CA . ASP A 1 175 ? -6.258 -8.381 -3.236 1.00 85.50 175 ASP A CA 1
ATOM 1353 C C . ASP A 1 175 ? -5.141 -9.389 -3.545 1.00 85.50 175 ASP A C 1
ATOM 1355 O O . ASP A 1 175 ? -5.394 -10.519 -3.973 1.00 85.50 175 ASP A O 1
ATOM 1359 N N . ARG A 1 176 ? -3.890 -8.964 -3.337 1.00 89.56 176 ARG A N 1
ATOM 1360 C CA . ARG A 1 176 ? -2.675 -9.783 -3.479 1.00 89.56 176 ARG A CA 1
ATOM 1361 C C . ARG A 1 176 ? -1.946 -10.016 -2.159 1.00 89.56 176 ARG A C 1
ATOM 1363 O O . ARG A 1 176 ? -0.929 -10.705 -2.170 1.00 89.56 176 ARG A O 1
ATOM 1370 N N . LEU A 1 177 ? -2.422 -9.439 -1.057 1.00 94.19 177 LEU A N 1
ATOM 1371 C CA . LEU A 1 177 ? -1.739 -9.485 0.232 1.00 94.19 177 LEU A CA 1
ATOM 1372 C C . LEU A 1 177 ? -2.266 -10.658 1.062 1.00 94.19 177 LEU A C 1
ATOM 1374 O O . LEU A 1 177 ? -3.468 -10.921 1.113 1.00 94.19 177 LEU A O 1
ATOM 1378 N N . ARG A 1 178 ? -1.366 -11.379 1.725 1.00 93.62 178 ARG A N 1
ATOM 1379 C CA . ARG A 1 178 ? -1.709 -12.444 2.672 1.00 93.62 178 ARG A CA 1
ATOM 1380 C C . ARG A 1 178 ? -0.898 -12.292 3.948 1.00 93.62 178 ARG A C 1
ATOM 1382 O O . ARG A 1 178 ? 0.160 -11.673 3.934 1.00 93.62 178 ARG A O 1
ATOM 1389 N N . LEU A 1 179 ? -1.412 -12.874 5.025 1.00 93.81 179 LEU A N 1
ATOM 1390 C CA . LEU A 1 179 ? -0.665 -13.083 6.258 1.00 93.81 179 LEU A CA 1
ATOM 1391 C C . LEU A 1 179 ? -0.142 -14.523 6.276 1.00 93.81 179 LEU A C 1
ATOM 1393 O O . LEU A 1 179 ? -0.907 -15.457 6.019 1.00 93.81 179 LEU A O 1
ATOM 1397 N N . 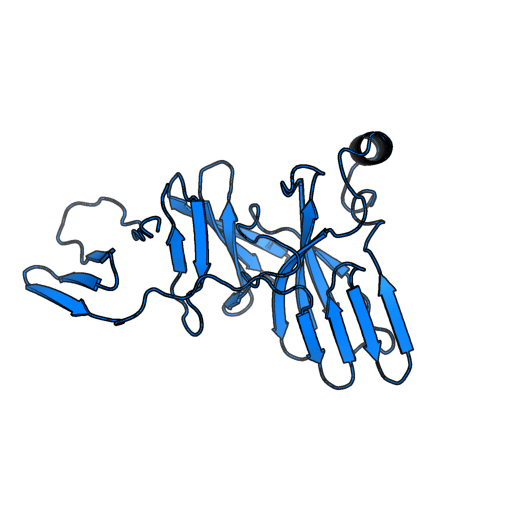ASP A 1 180 ? 1.136 -14.692 6.588 1.00 91.75 180 ASP A N 1
ATOM 1398 C CA . ASP A 1 180 ? 1.774 -15.981 6.853 1.00 91.75 180 ASP A CA 1
ATOM 1399 C C . ASP A 1 180 ? 2.572 -15.867 8.155 1.00 91.75 180 ASP A C 1
ATOM 1401 O O . ASP A 1 180 ? 3.635 -15.251 8.205 1.00 91.75 180 ASP A O 1
ATOM 1405 N N . GLY A 1 181 ? 2.001 -16.383 9.246 1.00 92.19 181 GLY A N 1
ATOM 1406 C CA . GLY A 1 181 ? 2.525 -16.135 10.589 1.00 92.19 181 GLY A CA 1
ATOM 1407 C C . GLY A 1 181 ? 2.496 -14.642 10.933 1.00 92.19 181 GLY A C 1
ATOM 1408 O O . GLY A 1 181 ? 1.433 -14.030 10.948 1.00 92.19 181 GLY A O 1
ATOM 1409 N N . GLU A 1 182 ? 3.669 -14.066 11.193 1.00 94.19 182 GLU A N 1
ATOM 1410 C CA . GLU A 1 182 ? 3.854 -12.648 11.547 1.00 94.19 182 GLU A CA 1
ATOM 1411 C C . GLU A 1 182 ? 4.307 -11.785 10.353 1.00 94.19 182 GLU A C 1
ATOM 1413 O O . GLU A 1 182 ? 4.762 -10.648 10.522 1.00 94.19 182 GLU A O 1
ATOM 1418 N N . GLU A 1 183 ? 4.215 -12.322 9.135 1.00 97.19 183 GLU A N 1
ATOM 1419 C CA . GLU A 1 183 ? 4.662 -11.659 7.915 1.00 97.19 183 GLU A CA 1
ATOM 1420 C C . GLU A 1 183 ? 3.497 -11.367 6.971 1.00 97.19 183 GLU A C 1
ATOM 1422 O O . GLU A 1 183 ? 2.630 -12.208 6.718 1.00 97.19 183 GLU A O 1
ATOM 1427 N N . LEU A 1 184 ? 3.517 -10.175 6.381 1.00 97.75 184 LEU A N 1
ATOM 1428 C CA . LEU A 1 184 ? 2.747 -9.872 5.186 1.00 97.75 184 LEU A CA 1
ATOM 1429 C C . LEU A 1 184 ? 3.511 -10.398 3.977 1.00 97.75 184 LEU A C 1
ATOM 1431 O O . LEU A 1 184 ? 4.677 -10.055 3.772 1.00 97.75 184 LEU A O 1
ATOM 1435 N N . ILE A 1 185 ? 2.846 -11.201 3.155 1.00 96.56 185 ILE A N 1
ATOM 1436 C CA . ILE A 1 185 ? 3.439 -11.798 1.963 1.00 96.56 185 ILE A CA 1
ATOM 1437 C C . ILE A 1 185 ? 2.653 -11.416 0.713 1.00 96.56 185 ILE A C 1
ATOM 1439 O O . ILE A 1 185 ? 1.420 -11.327 0.728 1.00 96.56 185 ILE A O 1
ATOM 1443 N N . ALA A 1 186 ? 3.370 -11.198 -0.387 1.00 96.06 186 ALA A N 1
ATOM 1444 C CA . ALA A 1 186 ? 2.764 -10.961 -1.690 1.00 96.06 186 ALA A CA 1
ATOM 1445 C C . ALA A 1 186 ? 3.705 -11.311 -2.851 1.00 96.06 186 ALA A C 1
ATOM 1447 O O . ALA A 1 186 ? 4.921 -11.168 -2.721 1.00 96.06 186 ALA A O 1
ATOM 1448 N N . PRO A 1 187 ? 3.169 -11.712 -4.016 1.00 93.88 187 PRO A N 1
ATOM 1449 C CA . PRO A 1 187 ? 3.945 -11.745 -5.246 1.00 93.88 187 PRO A CA 1
ATOM 1450 C C . PRO A 1 187 ? 4.345 -10.325 -5.662 1.00 93.88 187 PRO A C 1
ATOM 1452 O O . PRO A 1 187 ? 3.492 -9.441 -5.798 1.00 93.88 187 PRO A O 1
ATOM 1455 N N . VAL A 1 188 ? 5.640 -10.116 -5.900 1.00 95.75 188 VAL A N 1
ATOM 1456 C CA . VAL A 1 188 ? 6.214 -8.806 -6.237 1.00 95.75 188 VAL A CA 1
ATOM 1457 C C . VAL A 1 188 ? 7.146 -8.877 -7.446 1.00 95.75 188 VAL A C 1
ATOM 1459 O O . VAL A 1 188 ? 7.749 -9.913 -7.737 1.00 95.75 188 VAL A O 1
ATOM 1462 N N . ARG A 1 189 ? 7.275 -7.746 -8.141 1.00 94.50 189 ARG A N 1
ATOM 1463 C CA . ARG A 1 189 ? 8.293 -7.461 -9.157 1.00 94.50 189 ARG A CA 1
ATOM 1464 C C . ARG A 1 189 ? 9.455 -6.718 -8.506 1.00 94.50 189 ARG A C 1
ATOM 1466 O O . ARG A 1 189 ? 9.239 -5.677 -7.890 1.00 94.50 189 ARG A O 1
ATOM 1473 N N . ALA A 1 190 ? 10.665 -7.228 -8.673 1.00 91.94 190 ALA A N 1
ATOM 1474 C CA . ALA A 1 190 ? 11.908 -6.642 -8.182 1.00 91.94 190 ALA A CA 1
ATOM 1475 C C . ALA A 1 190 ? 12.923 -6.515 -9.334 1.00 91.94 190 ALA A C 1
ATOM 1477 O O . ALA A 1 190 ? 12.688 -7.006 -10.437 1.00 91.94 190 ALA A O 1
ATOM 1478 N N . GLN A 1 191 ? 14.067 -5.866 -9.097 1.00 87.19 191 GLN A N 1
ATOM 1479 C CA . GLN A 1 191 ? 15.081 -5.658 -10.146 1.00 87.19 191 GLN A CA 1
ATOM 1480 C C . GLN A 1 191 ? 15.570 -6.973 -10.775 1.00 87.19 191 GLN A C 1
ATOM 1482 O O . GLN A 1 191 ? 15.802 -7.040 -11.978 1.00 87.19 191 GLN A O 1
ATOM 1487 N N . GLU A 1 192 ? 15.679 -8.036 -9.979 1.00 83.25 192 GLU A N 1
ATOM 1488 C CA . GLU A 1 192 ? 16.199 -9.330 -10.431 1.00 83.25 192 GLU A CA 1
ATOM 1489 C C . GLU A 1 192 ? 15.135 -10.263 -11.034 1.00 83.25 192 GLU A C 1
ATOM 1491 O O . GLU A 1 192 ? 15.446 -11.413 -11.368 1.00 83.25 192 GLU A O 1
ATOM 1496 N N . GLY A 1 193 ? 13.887 -9.804 -11.159 1.00 91.00 193 GLY A N 1
ATOM 1497 C CA . GLY A 1 193 ? 12.774 -10.566 -11.716 1.00 91.00 193 GLY A CA 1
ATOM 1498 C C . GLY A 1 193 ? 11.519 -10.468 -10.859 1.00 91.00 193 GLY A C 1
ATOM 1499 O O . GLY A 1 193 ? 11.104 -9.389 -10.448 1.00 91.00 193 GLY A O 1
ATOM 1500 N N . TRP A 1 194 ? 10.881 -11.598 -10.586 1.00 93.19 194 TRP A N 1
ATOM 1501 C CA . TRP A 1 194 ? 9.712 -11.639 -9.715 1.00 93.19 194 TRP A CA 1
ATOM 1502 C C . TRP A 1 194 ? 9.816 -12.779 -8.713 1.00 93.19 194 TRP A C 1
ATOM 1504 O O . TRP A 1 194 ? 10.576 -13.734 -8.901 1.00 93.19 194 TRP A O 1
ATOM 1514 N N . GLY A 1 195 ? 9.049 -12.676 -7.639 1.00 92.44 195 GLY A N 1
ATOM 1515 C CA . GLY A 1 195 ? 9.089 -13.647 -6.560 1.00 92.44 195 GLY A CA 1
ATOM 1516 C C . GLY A 1 195 ? 8.143 -13.300 -5.429 1.00 92.44 195 GLY A C 1
ATOM 1517 O O . GLY A 1 195 ? 7.211 -12.512 -5.607 1.00 92.44 195 GLY A O 1
ATOM 1518 N N . LEU A 1 196 ? 8.393 -13.898 -4.272 1.00 94.31 196 LEU A N 1
ATOM 1519 C CA . LEU A 1 196 ? 7.639 -13.655 -3.054 1.00 94.31 196 LEU A CA 1
ATOM 1520 C C . LEU A 1 196 ? 8.341 -12.573 -2.233 1.00 94.31 196 LEU A C 1
ATOM 1522 O O . LEU A 1 196 ? 9.468 -12.754 -1.777 1.00 94.31 196 LEU A O 1
ATOM 1526 N N . GLY A 1 197 ? 7.669 -11.441 -2.055 1.00 96.12 197 GLY A N 1
ATOM 1527 C CA . GLY A 1 197 ? 8.069 -10.433 -1.088 1.00 96.12 197 GLY A CA 1
ATOM 1528 C C . GLY A 1 197 ? 7.453 -10.740 0.269 1.00 96.12 197 GLY A C 1
ATOM 1529 O O . GLY A 1 197 ? 6.275 -11.100 0.345 1.00 96.12 197 GLY A O 1
ATOM 1530 N N . ARG A 1 198 ? 8.241 -10.563 1.3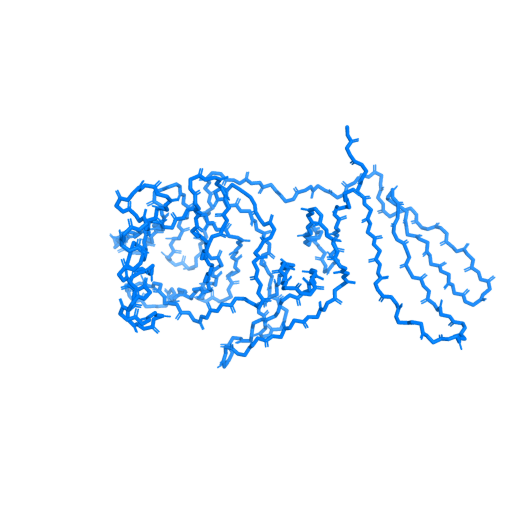24 1.00 97.69 198 ARG A N 1
ATOM 1531 C CA . ARG A 1 198 ? 7.827 -10.700 2.719 1.00 97.69 198 ARG A CA 1
ATOM 1532 C C . ARG A 1 198 ? 8.134 -9.407 3.464 1.00 97.69 198 ARG A C 1
ATOM 1534 O O . ARG A 1 198 ? 9.161 -8.773 3.213 1.00 97.69 198 ARG A O 1
ATOM 1541 N N . PHE A 1 199 ? 7.242 -9.029 4.365 1.00 97.94 199 PHE A N 1
ATOM 1542 C CA . PHE A 1 199 ? 7.375 -7.890 5.263 1.00 97.94 199 PHE A CA 1
ATOM 1543 C C . PHE A 1 199 ? 7.000 -8.341 6.673 1.00 97.94 199 PHE A C 1
ATOM 1545 O O . PHE A 1 199 ? 5.856 -8.727 6.917 1.00 97.94 199 PHE A O 1
ATOM 1552 N N . LYS A 1 200 ? 7.950 -8.302 7.602 1.00 97.56 200 LYS A N 1
ATOM 1553 C CA . LYS A 1 200 ? 7.746 -8.743 8.981 1.00 97.56 200 LYS A CA 1
ATOM 1554 C C . LYS A 1 200 ? 7.104 -7.635 9.809 1.00 97.56 200 LYS A C 1
ATOM 1556 O O . LYS A 1 200 ? 7.636 -6.531 9.897 1.00 97.56 200 LYS A O 1
ATOM 1561 N N . LEU A 1 201 ? 5.973 -7.929 10.448 1.00 95.88 201 LEU A N 1
ATOM 1562 C CA . LEU A 1 201 ? 5.190 -6.924 11.177 1.00 95.88 201 LEU A CA 1
ATOM 1563 C C . LEU A 1 201 ? 5.900 -6.384 12.428 1.00 95.88 201 LEU A C 1
ATOM 1565 O O . LEU A 1 201 ? 5.678 -5.236 12.803 1.00 95.88 201 LEU A O 1
ATOM 1569 N N . ALA A 1 202 ? 6.752 -7.196 13.059 1.00 94.00 202 ALA A N 1
ATOM 1570 C CA . ALA A 1 202 ? 7.412 -6.850 14.317 1.00 94.00 202 ALA A CA 1
ATOM 1571 C C . ALA A 1 202 ? 8.444 -5.717 14.181 1.00 94.00 202 ALA A C 1
ATOM 1573 O O . ALA A 1 202 ? 8.559 -4.873 15.067 1.00 94.00 202 ALA A O 1
ATOM 1574 N N . ASP A 1 203 ? 9.210 -5.716 13.089 1.00 94.00 203 ASP A N 1
ATOM 1575 C CA . ASP A 1 203 ? 10.388 -4.856 12.922 1.00 94.00 203 ASP A CA 1
ATOM 1576 C C . ASP A 1 203 ? 10.464 -4.177 11.542 1.00 94.00 203 ASP A C 1
ATOM 1578 O O . ASP A 1 203 ? 11.350 -3.359 11.302 1.00 94.00 203 ASP A O 1
ATOM 1582 N N . GLY A 1 204 ? 9.527 -4.474 10.636 1.00 94.06 204 GLY A N 1
ATOM 1583 C CA . GLY A 1 204 ? 9.496 -3.927 9.282 1.00 94.06 204 GLY A CA 1
ATOM 1584 C C . GLY A 1 204 ? 10.561 -4.500 8.346 1.00 94.06 204 GLY A C 1
ATOM 1585 O O . GLY A 1 204 ? 10.737 -3.986 7.238 1.00 94.06 204 GLY A O 1
ATOM 1586 N N . THR A 1 205 ? 11.273 -5.554 8.759 1.00 97.00 205 THR A N 1
ATOM 1587 C CA . THR A 1 205 ? 12.267 -6.230 7.919 1.00 97.00 205 THR A CA 1
ATOM 1588 C C . THR A 1 205 ? 11.600 -6.800 6.678 1.00 97.00 205 THR A C 1
ATOM 1590 O O . THR A 1 205 ? 10.504 -7.361 6.738 1.00 97.00 205 THR A O 1
ATOM 1593 N N . THR A 1 206 ? 12.281 -6.686 5.540 1.00 97.19 206 THR A N 1
ATOM 1594 C CA . THR A 1 206 ? 11.795 -7.218 4.268 1.00 97.19 206 THR A CA 1
ATOM 1595 C C . THR A 1 206 ? 12.739 -8.265 3.715 1.00 97.19 206 THR A C 1
ATOM 1597 O O . THR A 1 206 ? 13.958 -8.135 3.816 1.00 97.19 206 THR A O 1
ATOM 1600 N N . THR A 1 207 ? 12.174 -9.303 3.106 1.00 96.31 207 THR A N 1
ATOM 1601 C CA . THR A 1 207 ? 12.940 -10.319 2.382 1.00 96.31 207 THR A CA 1
ATOM 1602 C C . THR A 1 207 ? 12.275 -10.624 1.049 1.00 96.31 207 THR A C 1
ATOM 1604 O O . THR A 1 207 ? 11.052 -10.564 0.906 1.00 96.31 207 THR A O 1
ATOM 1607 N N . PHE A 1 208 ? 13.094 -10.913 0.046 1.00 95.19 208 PHE A N 1
ATOM 1608 C CA . PHE A 1 208 ? 12.633 -11.259 -1.289 1.00 95.19 208 PHE A CA 1
ATOM 1609 C C . PHE A 1 208 ? 13.173 -12.630 -1.672 1.00 95.19 208 PHE A C 1
ATOM 1611 O O . PHE A 1 208 ? 14.382 -12.849 -1.691 1.00 95.19 208 PHE A O 1
ATOM 1618 N N . GLU A 1 209 ? 12.263 -13.537 -2.005 1.00 92.12 209 GLU A N 1
ATOM 1619 C CA . GLU A 1 209 ? 12.583 -14.861 -2.516 1.00 92.12 209 GLU A CA 1
ATOM 1620 C C . GLU A 1 209 ? 12.249 -14.910 -4.007 1.00 92.12 209 GLU A C 1
ATOM 1622 O O . GLU A 1 209 ? 11.082 -14.924 -4.411 1.00 92.12 209 GLU A O 1
ATOM 1627 N N . LYS A 1 210 ? 13.287 -14.900 -4.844 1.00 90.94 210 LYS A N 1
ATOM 1628 C CA . LYS A 1 210 ? 13.139 -14.903 -6.300 1.00 90.94 210 LYS A CA 1
ATOM 1629 C C . LYS A 1 210 ? 12.513 -16.211 -6.787 1.00 90.94 210 LYS A C 1
ATOM 1631 O O . LYS A 1 210 ? 13.035 -17.287 -6.524 1.00 90.94 210 LYS A O 1
ATOM 1636 N N . ALA A 1 211 ? 11.455 -16.100 -7.591 1.00 85.75 211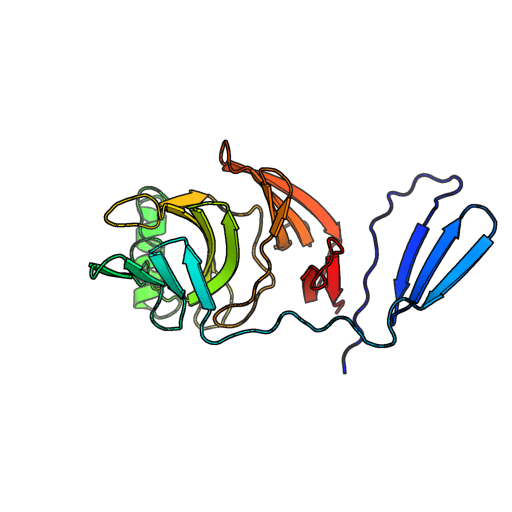 ALA A N 1
ATOM 1637 C CA . ALA A 1 211 ? 10.821 -17.235 -8.258 1.00 85.75 211 ALA A CA 1
ATOM 1638 C C . ALA A 1 211 ? 11.362 -17.433 -9.682 1.00 85.75 211 ALA A C 1
ATOM 1640 O O . ALA A 1 211 ? 11.804 -18.522 -10.038 1.00 85.75 211 ALA A O 1
ATOM 1641 N N . ALA A 1 212 ? 11.348 -16.392 -10.520 1.00 85.50 212 ALA A N 1
ATOM 1642 C CA . ALA A 1 212 ? 11.911 -16.452 -11.871 1.00 85.50 212 ALA A CA 1
ATOM 1643 C C . ALA A 1 212 ? 12.268 -15.054 -12.404 1.00 85.50 212 ALA A C 1
ATOM 1645 O O . ALA A 1 212 ? 12.049 -14.038 -11.748 1.00 85.50 212 ALA A O 1
ATOM 1646 N N . SER A 1 213 ? 12.831 -14.994 -13.612 1.00 87.12 213 SER A N 1
ATOM 1647 C CA . SER A 1 213 ? 13.244 -13.737 -14.249 1.00 87.12 213 SER A CA 1
ATOM 1648 C C . SER A 1 213 ? 12.072 -12.877 -14.724 1.00 87.12 213 SER A C 1
ATOM 1650 O O . SER A 1 213 ? 12.163 -11.656 -14.677 1.00 87.12 213 SER A O 1
ATOM 1652 N N . GLN A 1 214 ? 10.979 -13.485 -15.193 1.00 84.50 214 GLN A N 1
ATOM 1653 C CA . GLN A 1 214 ? 9.852 -12.760 -15.782 1.00 84.50 214 GLN A CA 1
ATOM 1654 C C . GLN A 1 214 ? 8.510 -13.407 -15.437 1.00 84.50 214 GLN A C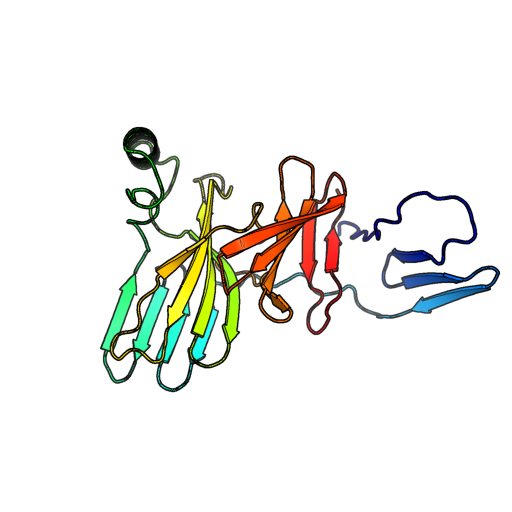 1
ATOM 1656 O O . GLN A 1 214 ? 8.390 -14.632 -15.352 1.00 84.50 214 GLN A O 1
ATOM 1661 N N . ALA A 1 215 ? 7.500 -12.558 -15.268 1.00 83.25 215 ALA A N 1
ATOM 1662 C CA . ALA A 1 215 ? 6.091 -12.916 -15.198 1.00 83.25 215 ALA A CA 1
ATOM 1663 C C . ALA A 1 215 ? 5.258 -11.746 -15.721 1.00 83.25 215 ALA A C 1
ATOM 1665 O O . ALA A 1 215 ? 5.588 -10.583 -15.479 1.00 83.25 215 ALA A O 1
ATOM 1666 N N . LYS A 1 216 ? 4.156 -12.057 -16.405 1.00 84.75 216 LYS A N 1
ATOM 1667 C CA . LYS A 1 216 ? 3.152 -11.060 -16.787 1.00 84.75 216 LYS A CA 1
ATOM 1668 C C . LYS A 1 216 ? 2.236 -10.735 -15.608 1.00 84.75 216 LYS A C 1
ATOM 1670 O O . LYS A 1 216 ? 1.880 -9.578 -15.407 1.00 84.75 216 LYS A O 1
ATOM 1675 N N . ASP A 1 217 ? 1.882 -11.758 -14.834 1.00 86.12 217 ASP A N 1
ATOM 1676 C CA . ASP A 1 217 ? 1.091 -11.640 -13.609 1.00 86.12 217 ASP A CA 1
ATOM 1677 C C . ASP A 1 217 ? 1.488 -12.735 -12.600 1.00 86.12 217 ASP A C 1
ATOM 1679 O O . ASP A 1 217 ? 1.983 -13.792 -13.000 1.00 86.12 217 ASP A O 1
ATOM 1683 N N . ALA A 1 218 ? 1.274 -12.504 -11.305 1.00 86.38 218 ALA A N 1
ATOM 1684 C CA . ALA A 1 218 ? 1.435 -13.500 -10.245 1.00 86.38 218 ALA A CA 1
ATOM 1685 C C . ALA A 1 218 ? 0.508 -13.219 -9.051 1.00 86.38 218 ALA A C 1
ATOM 1687 O O . ALA A 1 218 ? 0.413 -12.086 -8.580 1.00 86.38 218 ALA A O 1
ATOM 1688 N N . PHE A 1 219 ? -0.184 -14.243 -8.551 1.00 85.50 219 PHE A N 1
ATOM 1689 C CA . PHE A 1 219 ? -1.210 -14.131 -7.509 1.00 85.50 219 PHE A CA 1
ATOM 1690 C C . PHE A 1 219 ? -1.317 -15.392 -6.653 1.00 85.50 219 PHE A C 1
ATOM 1692 O O . PHE A 1 219 ? -0.930 -16.477 -7.078 1.00 85.50 219 PHE A O 1
ATOM 1699 N N . PHE A 1 220 ? -1.902 -15.266 -5.463 1.00 82.06 220 PHE A N 1
ATOM 1700 C CA . PHE A 1 220 ? -2.309 -16.427 -4.675 1.00 82.06 220 PHE A CA 1
ATOM 1701 C C . PHE A 1 220 ? -3.609 -17.013 -5.214 1.00 82.06 220 PHE A C 1
ATOM 1703 O O . PHE A 1 220 ? -4.581 -16.284 -5.425 1.00 82.06 220 PHE A O 1
ATOM 1710 N N . VAL A 1 221 ? -3.645 -18.331 -5.397 1.00 76.50 221 VAL A N 1
ATOM 1711 C CA . VAL A 1 221 ? -4.870 -19.044 -5.762 1.00 76.50 221 VAL A CA 1
ATOM 1712 C C . VAL A 1 221 ? -5.895 -18.850 -4.634 1.00 76.50 221 VAL A C 1
ATOM 1714 O O . VAL A 1 221 ? -5.569 -19.109 -3.471 1.00 76.50 221 VAL A O 1
ATOM 1717 N N . PRO A 1 222 ? -7.124 -18.385 -4.930 1.00 70.44 222 PRO A N 1
ATOM 1718 C CA . PRO A 1 222 ? -8.145 -18.176 -3.908 1.00 70.44 222 PRO A CA 1
ATOM 1719 C C . PRO A 1 222 ? -8.370 -19.422 -3.040 1.00 70.44 222 PRO A C 1
ATOM 1721 O O . PRO A 1 222 ? -8.479 -20.531 -3.557 1.00 70.44 222 PRO A O 1
ATOM 1724 N N . GLY A 1 223 ? -8.424 -19.240 -1.717 1.00 68.94 223 GLY A N 1
ATOM 1725 C CA . GLY A 1 223 ? -8.611 -20.339 -0.759 1.00 68.94 223 GLY A CA 1
ATOM 1726 C C . GLY A 1 223 ? -7.399 -21.264 -0.583 1.00 68.94 223 GLY A C 1
ATOM 1727 O O . GLY A 1 223 ? -7.523 -22.307 0.051 1.00 68.94 223 GLY A O 1
ATOM 1728 N N . SER A 1 224 ? -6.234 -20.908 -1.129 1.00 67.56 224 SER A N 1
ATOM 1729 C CA . SER A 1 224 ? -5.020 -21.721 -1.079 1.00 67.56 224 SER A CA 1
ATOM 1730 C C . SER A 1 224 ? -3.790 -20.897 -0.688 1.00 67.56 224 SER A C 1
ATOM 1732 O O . SER A 1 224 ? -3.761 -19.676 -0.837 1.00 67.56 224 SER A O 1
ATOM 1734 N N . LYS A 1 225 ? -2.750 -21.592 -0.212 1.00 67.75 225 LYS A N 1
ATOM 1735 C CA . LYS A 1 225 ? -1.394 -21.043 -0.046 1.00 67.75 225 LYS A CA 1
ATOM 1736 C C . LYS A 1 225 ? -0.576 -21.079 -1.345 1.00 67.75 225 LYS A C 1
ATOM 1738 O O . LYS A 1 225 ? 0.539 -20.573 -1.384 1.00 67.75 225 LYS A O 1
ATOM 1743 N N . MET A 1 226 ? -1.105 -21.692 -2.406 1.00 69.56 226 MET A N 1
ATOM 1744 C CA . MET A 1 226 ? -0.410 -21.802 -3.687 1.00 69.56 226 MET A CA 1
ATOM 1745 C C . MET A 1 226 ? -0.341 -20.456 -4.407 1.00 69.56 226 MET A C 1
ATOM 1747 O O . MET A 1 226 ? -1.332 -19.730 -4.497 1.00 69.56 226 MET A O 1
ATOM 1751 N N . MET A 1 227 ? 0.818 -20.171 -4.994 1.00 77.81 227 MET A N 1
ATOM 1752 C CA . MET A 1 227 ? 1.030 -19.035 -5.884 1.00 77.81 227 MET A CA 1
ATOM 1753 C C . MET A 1 227 ? 0.972 -19.497 -7.345 1.00 77.81 227 MET A C 1
ATOM 1755 O O . MET A 1 227 ? 1.597 -20.487 -7.721 1.00 77.81 227 MET A O 1
ATOM 1759 N N . ALA A 1 228 ? 0.226 -18.769 -8.171 1.00 74.88 228 ALA A N 1
ATOM 1760 C CA . ALA A 1 228 ? 0.132 -18.958 -9.611 1.00 74.88 228 ALA A CA 1
ATOM 1761 C C . ALA A 1 228 ? 0.755 -17.764 -10.345 1.00 74.88 228 ALA A C 1
ATOM 1763 O O . ALA A 1 228 ? 0.756 -16.641 -9.843 1.00 74.88 228 ALA A O 1
ATOM 1764 N N . THR A 1 229 ? 1.263 -17.997 -11.553 1.00 78.31 229 THR A N 1
ATOM 1765 C CA . THR A 1 229 ? 1.800 -16.961 -12.442 1.00 78.31 229 THR A CA 1
ATOM 1766 C C . THR A 1 229 ? 1.276 -17.118 -13.866 1.00 78.31 229 THR A C 1
ATOM 1768 O O . THR A 1 229 ? 1.004 -18.224 -14.332 1.00 78.31 229 THR A O 1
ATOM 1771 N N . VAL A 1 230 ? 1.128 -15.992 -14.559 1.00 72.81 230 VAL A N 1
ATOM 1772 C CA . VAL A 1 230 ? 0.845 -15.908 -15.990 1.00 72.81 230 VAL A CA 1
ATOM 1773 C C . VAL A 1 230 ? 2.157 -15.593 -16.705 1.00 72.81 230 VAL A C 1
ATOM 1775 O O . VAL A 1 230 ? 2.789 -14.571 -16.421 1.00 72.81 230 VAL A O 1
ATOM 1778 N N . ARG A 1 231 ? 2.565 -16.450 -17.645 1.00 66.81 231 ARG A N 1
ATOM 1779 C CA . ARG A 1 231 ? 3.730 -16.194 -18.504 1.00 66.81 231 ARG A CA 1
ATOM 1780 C C . ARG A 1 231 ? 3.340 -15.342 -19.709 1.00 66.81 231 ARG A C 1
ATOM 1782 O O . ARG A 1 231 ? 2.181 -15.344 -20.125 1.00 66.81 231 ARG A O 1
ATOM 1789 N N . GLY A 1 232 ? 4.315 -14.571 -20.187 1.00 54.19 232 GLY A N 1
ATOM 1790 C CA . GLY A 1 232 ? 4.255 -13.885 -21.478 1.00 54.19 232 GLY A CA 1
ATOM 1791 C C . GLY A 1 232 ? 4.454 -14.857 -22.626 1.00 54.19 232 GLY A C 1
ATOM 1792 O O . GLY A 1 232 ? 5.127 -15.889 -22.400 1.00 54.19 232 GLY A O 1
#

pLDDT: mean 81.82, std 22.35, range [26.03, 98.31]

Sequence (232 aa):
MLPVAVLVAAQQNAMTQDSVTYRDGLISVVLAEQRSQVRIADRLPELPRTVSRQMFQLGATKVTFDKDGLLIEKNGWKGRSRLASVPTSDVLFTPEIIAEHRAMANRGEISLNVSAMNGAVAVDDKLYMWLRWERKTGESWLEGVFELDASLEQPTTKFIGKMPGNSFATGVANDRLRLDGEELIAPVRAQEGWGLGRFKLADGTTTFEKAASQAKDAFFVPGSKMMATVRG

Secondary structure (DSSP, 8-state):
-PPPEE-------SS---EEEEETTEEEEEETTEEEEEE--SSPPPPPPPBSEEEEEETTEEEEEETTEEEEEETTEEEEE--TTGGG-TTTS-HHHHHHHHHHHHTTSB-SS--EEEEEEEETTEEEEEEEEEBTTS-EEEEEEEEEETTSSS--EEEEE--SSEE---SSB----EEETTEEEEEEEETTEEEEEEEETTT--EEEEEEES--SEEEEPTTSS-EE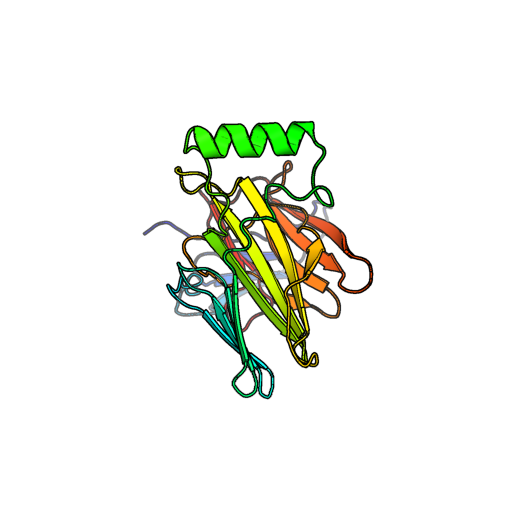EE--

Foldseek 3Di:
DAFFAFAFDDDDDDDQDQGWGDGDQWTWTDGRDDTDIDNRDPDDQDAFDDDQKDWDDQPQWIWMFHQQGIWIDGPRDIDGDQQLCVQQDPVVDDPVSNVVSVVCVVVQQWGSGFGAWLAWDDDHQKIKTWTFTATPVQHTPDIFIWIWGNVDPDIDIDTLGGWQAAALDGGHYGHQWDDDPQWIWGWHAHPQAIAIWIAGNPRRDIDGDDGDRYFNHKGDRPPDPDITTGHD